Protein AF-0000000075578117 (afdb_homodimer)

Organism: Acetobacterium woodii (strain ATCC 29683 / DSM 1030 / JCM 2381 / KCTC 1655 / WB1) (NCBI:txid931626)

Foldseek 3Di:
DDDDDDPVQWDWDACAQNKHDIKIWRFPDDDVVQDDFWHGKTKIKAAAFTKHDKDAAAPKKKKKAWAAAKWWKQKQNDIDIDHHGDMDIHDHGIMMMIHHNTHGITMIIMIMTD/DDDDDDPVQWDWDACAQNKHDIKIWRFPDDDVVQDDFWHGKTKIKAAAFTKHDKDAAAPKKKKKAWAAAKWWKQKQNDIDIDHHGDMDIHDHGIMMMIHHNTHGITMIIMIMTD

Nearest PDB structures (foldseek):
  1o4t-assembly1_B  TM=9.488E-01  e=1.560E-13  Thermotoga maritima
  6o2d-assembly1_A  TM=8.557E-01  e=2.904E-07  Schizosaccharomyces pombe
  6o2d-assembly1_B  TM=9.564E-01  e=2.203E-06  Schizosaccharomyces pombe
  7x85-assembly2_C  TM=8.626E-01  e=7.998E-07  Gallus gallus
  5fpx-assembly1_A  TM=9.247E-01  e=1.799E-06  Yersinia enterocolitica subsp. enterocolitica 8081

Solvent-accessible surface area (backbone atoms only — not comparable to full-atom values): 10928 Å² total; per-residue (Å²): 80,74,45,68,62,51,77,86,36,54,45,79,36,70,33,36,65,71,23,39,53,61,35,40,35,35,50,68,56,54,56,85,74,51,45,91,48,26,76,42,42,28,42,37,38,26,40,53,72,12,29,39,25,68,49,72,33,74,77,26,30,39,37,40,41,27,70,32,41,30,29,41,32,31,46,64,85,41,75,45,78,46,39,57,52,21,28,38,44,40,50,59,69,32,32,38,30,41,35,16,72,36,89,42,53,22,29,29,39,39,38,28,38,85,83,76,47,67,62,51,76,84,34,54,42,79,37,71,34,37,66,72,22,39,53,60,36,40,35,36,51,69,57,53,56,86,74,51,44,89,48,26,76,43,42,28,42,37,40,27,39,55,70,12,29,40,24,67,50,71,34,74,78,26,31,39,37,38,40,28,70,33,43,31,30,40,32,31,47,65,85,41,74,45,80,45,40,56,53,21,28,38,43,38,50,60,70,31,33,37,29,39,35,18,74,37,90,44,53,21,28,29,39,40,38,29,39,85

Radius of gyration: 17.11 Å; Cα contacts (8 Å, |Δi|>4): 695; chains: 2; bounding box: 33×46×40 Å

InterPro domains:
  IPR011051 RmlC-like cupin domain superfamily [SSF51182] (23-111)
  IPR013096 Cupin 2, conserved barrel [PF07883] (44-110)
  IPR014710 RmlC-like jelly roll fold [G3DSA:2.60.120.10] (1-113)
  IPR051610 Glucose-6-phosphate isomerase/Oxalate decarboxylase [PTHR35848] (41-110)

pLDDT: mean 97.51, std 1.94, range [89.38, 98.94]

Structure (mmCIF, N/CA/C/O backbone):
data_AF-0000000075578117-model_v1
#
loop_
_entity.id
_entity.type
_entity.pdbx_description
1 polymer 'Cupin type-2 domain-containing protein'
#
loop_
_atom_site.group_PDB
_atom_site.id
_atom_site.type_symbol
_atom_site.label_atom_id
_atom_site.label_alt_id
_atom_site.label_comp_id
_atom_site.label_asym_id
_atom_site.label_entity_id
_atom_site.label_seq_id
_atom_site.pdbx_PDB_ins_code
_atom_site.Cartn_x
_atom_site.Cartn_y
_atom_site.Cartn_z
_atom_site.occupancy
_atom_site.B_iso_or_equiv
_atom_site.auth_seq_id
_atom_site.auth_comp_id
_atom_site.auth_asym_id
_atom_site.auth_atom_id
_atom_site.pdbx_PDB_model_num
ATOM 1 N N . MET A 1 1 ? 6.375 -3.998 -16.375 1 93.06 1 MET A N 1
ATOM 2 C CA . MET A 1 1 ? 7.461 -3.037 -16.203 1 93.06 1 MET A CA 1
ATOM 3 C C . MET A 1 1 ? 7.945 -3.025 -14.758 1 93.06 1 MET A C 1
ATOM 5 O O . MET A 1 1 ? 7.145 -3.141 -13.828 1 93.06 1 MET A O 1
ATOM 9 N N . ILE A 1 2 ? 9.242 -2.908 -14.555 1 95.75 2 ILE A N 1
ATOM 10 C CA . ILE A 1 2 ? 9.828 -2.855 -13.219 1 95.75 2 ILE A CA 1
ATOM 11 C C . ILE A 1 2 ? 10.516 -1.508 -13.016 1 95.75 2 ILE A C 1
ATOM 13 O O . ILE A 1 2 ? 11.367 -1.107 -13.812 1 95.75 2 ILE A O 1
ATOM 17 N N . ILE A 1 3 ? 10.133 -0.852 -12.023 1 95.5 3 ILE A N 1
ATOM 18 C CA . ILE A 1 3 ? 10.773 0.39 -11.617 1 95.5 3 ILE A CA 1
ATOM 19 C C . ILE A 1 3 ? 11.648 0.138 -10.391 1 95.5 3 ILE A C 1
ATOM 21 O O . ILE A 1 3 ? 11.133 -0.215 -9.32 1 95.5 3 ILE A O 1
ATOM 25 N N . LYS A 1 4 ? 12.922 0.367 -10.57 1 96.56 4 LYS A N 1
ATOM 26 C CA . LYS A 1 4 ? 13.828 0.194 -9.445 1 96.56 4 LYS A CA 1
ATOM 27 C C . LYS A 1 4 ? 13.766 1.388 -8.5 1 96.56 4 LYS A C 1
ATOM 29 O O . LYS A 1 4 ? 13.57 2.525 -8.938 1 96.56 4 LYS A O 1
ATOM 34 N N . LYS A 1 5 ? 13.922 1.042 -7.266 1 95.38 5 LYS A N 1
ATOM 35 C CA . LYS A 1 5 ? 14 2.119 -6.285 1 95.38 5 LYS A CA 1
ATOM 36 C C . LYS A 1 5 ? 14.984 3.197 -6.723 1 95.38 5 LYS A C 1
ATOM 38 O O . LYS A 1 5 ? 16.125 2.895 -7.09 1 95.38 5 LYS A O 1
ATOM 43 N N . ASN A 1 6 ? 14.43 4.328 -6.719 1 92.69 6 ASN A N 1
ATOM 44 C CA . ASN A 1 6 ? 15.281 5.438 -7.137 1 92.69 6 ASN A CA 1
ATOM 45 C C . ASN A 1 6 ? 14.992 6.699 -6.332 1 92.69 6 ASN A C 1
ATOM 47 O O . ASN A 1 6 ? 13.867 6.898 -5.867 1 92.69 6 ASN A O 1
ATOM 51 N N . PRO A 1 7 ? 16.047 7.488 -6.117 1 90.56 7 PRO A N 1
ATOM 52 C CA . PRO A 1 7 ? 15.883 8.703 -5.312 1 90.56 7 PRO A CA 1
ATOM 53 C C . PRO A 1 7 ? 14.844 9.656 -5.898 1 90.56 7 PRO A C 1
ATOM 55 O O . PRO A 1 7 ? 14.273 10.477 -5.172 1 90.56 7 PRO A O 1
ATOM 58 N N . GLU A 1 8 ? 14.555 9.562 -7.152 1 89.75 8 GLU A N 1
ATOM 59 C CA . GLU A 1 8 ? 13.625 10.477 -7.809 1 89.75 8 GLU A CA 1
ATOM 60 C C . GLU A 1 8 ? 12.195 10.258 -7.312 1 89.75 8 GLU A C 1
ATOM 62 O O . GLU A 1 8 ? 11.336 11.125 -7.488 1 89.75 8 GLU A O 1
ATOM 67 N N . GLN A 1 9 ? 11.992 9.18 -6.707 1 94.44 9 GLN A N 1
ATOM 68 C CA . GLN A 1 9 ? 10.664 8.867 -6.184 1 94.44 9 GLN A CA 1
ATOM 69 C C . GLN A 1 9 ? 10.414 9.586 -4.863 1 94.44 9 GLN A C 1
ATOM 71 O O . GLN A 1 9 ? 9.273 9.68 -4.402 1 94.44 9 GLN A O 1
ATOM 76 N N . LEU A 1 10 ? 11.492 10.062 -4.238 1 97.38 10 LEU A N 1
ATOM 77 C CA . LEU A 1 10 ? 11.398 10.609 -2.889 1 97.38 10 LEU A CA 1
ATOM 78 C C . LEU A 1 10 ? 11.102 12.102 -2.926 1 97.38 10 LEU A C 1
ATOM 80 O O . LEU A 1 10 ? 11.75 12.852 -3.662 1 97.38 10 LEU A O 1
ATOM 84 N N . GLU A 1 11 ? 10.117 12.562 -2.293 1 98 11 GLU A N 1
ATOM 85 C CA . GLU A 1 11 ? 9.758 13.961 -2.064 1 98 11 GLU A CA 1
ATOM 86 C C . GLU A 1 11 ? 9.742 14.289 -0.574 1 98 11 GLU A C 1
ATOM 88 O O . GLU A 1 11 ? 9.172 13.547 0.226 1 98 11 GLU A O 1
ATOM 93 N N . ILE A 1 12 ? 10.398 15.375 -0.187 1 98.5 12 ILE A N 1
ATOM 94 C CA . ILE A 1 12 ? 10.367 15.828 1.198 1 98.5 12 ILE A CA 1
ATOM 95 C C . ILE A 1 12 ? 9.445 17.047 1.321 1 98.5 12 ILE A C 1
ATOM 97 O O . ILE A 1 12 ? 9.609 18.031 0.596 1 98.5 12 ILE A O 1
ATOM 101 N N . LYS A 1 13 ? 8.477 16.984 2.201 1 98.44 13 LYS A N 1
ATOM 102 C CA . LYS A 1 13 ? 7.57 18.109 2.469 1 98.44 13 LYS A CA 1
ATOM 103 C C . LYS A 1 13 ? 7.816 18.688 3.855 1 98.44 13 LYS A C 1
ATOM 105 O O . LYS A 1 13 ? 7.684 17.984 4.863 1 98.44 13 LYS A O 1
ATOM 110 N N . HIS A 1 14 ? 8.078 19.922 3.879 1 98.56 14 HIS A N 1
ATOM 111 C CA . HIS A 1 14 ? 8.266 20.625 5.145 1 98.56 14 HIS A CA 1
ATOM 112 C C . HIS A 1 14 ? 6.938 21.156 5.672 1 98.56 14 HIS A C 1
ATOM 114 O O . HIS A 1 14 ? 6.184 21.797 4.934 1 98.56 14 HIS A O 1
ATOM 120 N N . ASN A 1 15 ? 6.656 20.844 6.949 1 98.62 15 ASN A N 1
ATOM 121 C CA . ASN A 1 15 ? 5.445 21.312 7.613 1 98.62 15 ASN A CA 1
ATOM 122 C C . ASN A 1 15 ? 4.199 21.016 6.789 1 98.62 15 ASN A C 1
ATOM 124 O O . ASN A 1 15 ? 3.381 21.891 6.531 1 98.62 15 ASN A O 1
ATOM 128 N N . MET A 1 16 ? 4.125 19.734 6.367 1 98.12 16 MET A N 1
ATOM 129 C CA . MET A 1 16 ? 3.037 19.281 5.504 1 98.12 16 MET A CA 1
ATOM 130 C C . MET A 1 16 ? 1.684 19.562 6.152 1 98.12 16 MET A C 1
ATOM 132 O O . MET A 1 16 ? 1.42 19.109 7.266 1 98.12 16 MET A O 1
ATOM 136 N N . ARG A 1 17 ? 0.891 20.359 5.441 1 98.38 17 ARG A N 1
ATOM 137 C CA . ARG A 1 17 ? -0.461 20.719 5.859 1 98.38 17 ARG A CA 1
ATOM 138 C C . ARG A 1 17 ? -0.448 21.406 7.215 1 98.38 17 ARG A C 1
ATOM 140 O O . ARG A 1 17 ? -1.353 21.219 8.031 1 98.38 17 ARG A O 1
ATOM 147 N N . GLY A 1 18 ? 0.693 21.969 7.56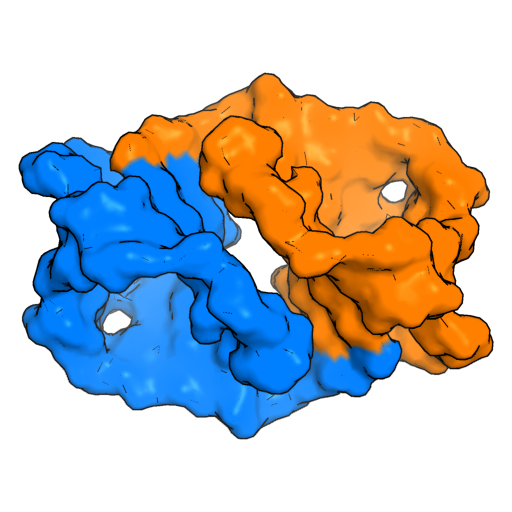6 1 98.31 18 GLY A N 1
ATOM 148 C CA . GLY A 1 18 ? 0.821 22.75 8.797 1 98.31 18 GLY A CA 1
ATOM 149 C C . GLY A 1 18 ? 1.337 21.922 9.961 1 98.31 18 GLY A C 1
ATOM 150 O O . GLY A 1 18 ? 1.298 22.375 11.109 1 98.31 18 GLY A O 1
ATOM 151 N N . GLY A 1 19 ? 1.762 20.688 9.672 1 98.62 19 GLY A N 1
ATOM 152 C CA . GLY A 1 19 ? 2.311 19.844 10.734 1 98.62 19 GLY A CA 1
ATOM 153 C C . GLY A 1 19 ? 3.748 20.188 11.078 1 98.62 19 GLY A C 1
ATOM 154 O O . GLY A 1 19 ? 4.254 21.25 10.672 1 98.62 19 GLY A O 1
ATOM 155 N N . ALA A 1 20 ? 4.344 19.328 11.797 1 98.69 20 ALA A N 1
ATOM 156 C CA . ALA A 1 20 ? 5.703 19.562 12.273 1 98.69 20 ALA A CA 1
ATOM 157 C C . ALA A 1 20 ? 6.707 18.703 11.5 1 98.69 20 ALA A C 1
ATOM 159 O O . ALA A 1 20 ? 6.43 17.547 11.18 1 98.69 20 ALA A O 1
ATOM 160 N N . GLY A 1 21 ? 7.863 19.312 11.227 1 98.62 21 GLY A N 1
ATOM 161 C CA . GLY A 1 21 ? 9.008 18.578 10.727 1 98.62 21 GLY A CA 1
ATOM 162 C C . GLY A 1 21 ? 8.922 18.266 9.242 1 98.62 21 GLY A C 1
ATOM 163 O O . GLY A 1 21 ? 8.328 19.031 8.484 1 98.62 21 GLY A O 1
ATOM 164 N N . ASP A 1 22 ? 9.719 17.25 8.852 1 98.62 22 ASP A N 1
ATOM 165 C CA . ASP A 1 22 ? 9.82 16.859 7.449 1 98.62 22 ASP A CA 1
ATOM 166 C C . ASP A 1 22 ? 9.156 15.5 7.215 1 98.62 22 ASP A C 1
ATOM 168 O O . ASP A 1 22 ? 9.414 14.547 7.941 1 98.62 22 ASP A O 1
ATOM 172 N N . ILE A 1 23 ? 8.297 15.5 6.246 1 98.88 23 ILE A N 1
ATOM 173 C CA . ILE A 1 23 ? 7.625 14.258 5.855 1 98.88 23 ILE A CA 1
ATOM 174 C C . ILE A 1 23 ? 8.234 13.734 4.559 1 98.88 23 ILE A C 1
ATOM 176 O O . ILE A 1 23 ? 8.391 14.477 3.59 1 98.88 23 ILE A O 1
ATOM 180 N N . GLU A 1 24 ? 8.617 12.477 4.559 1 98.75 24 GLU A N 1
ATOM 181 C CA . GLU A 1 24 ? 9.156 11.844 3.355 1 98.75 24 GLU A CA 1
ATOM 182 C C . GLU A 1 24 ? 8.07 11.07 2.609 1 98.75 24 GLU A C 1
ATOM 184 O O . GLU A 1 24 ? 7.445 10.172 3.172 1 98.75 24 GLU A O 1
ATOM 189 N N . LEU A 1 25 ? 7.867 11.461 1.371 1 98.69 25 LEU A N 1
ATOM 190 C CA . LEU A 1 25 ? 6.941 10.742 0.496 1 98.69 25 LEU A CA 1
ATOM 191 C C . LEU A 1 25 ? 7.699 9.992 -0.596 1 98.69 25 LEU A C 1
ATOM 193 O O . LEU A 1 25 ? 8.5 10.586 -1.32 1 98.69 25 LEU A O 1
ATOM 197 N N . THR A 1 26 ? 7.555 8.703 -0.642 1 98.56 26 THR A N 1
ATOM 198 C CA . THR A 1 26 ? 7.988 7.914 -1.788 1 98.56 26 THR A CA 1
ATOM 199 C C . THR A 1 26 ? 6.812 7.602 -2.709 1 98.56 26 THR A C 1
ATOM 201 O O . THR A 1 26 ? 5.945 6.797 -2.367 1 98.56 26 THR A O 1
ATOM 204 N N . HIS A 1 27 ? 6.77 8.234 -3.873 1 98.38 27 HIS A N 1
ATOM 205 C CA . HIS A 1 27 ? 5.703 7.984 -4.832 1 98.38 27 HIS A CA 1
ATOM 206 C C . HIS A 1 27 ? 5.902 6.648 -5.543 1 98.38 27 HIS A C 1
ATOM 208 O O . HIS A 1 27 ? 6.848 6.492 -6.32 1 98.38 27 HIS A O 1
ATOM 214 N N . ILE A 1 28 ? 4.98 5.766 -5.348 1 98.25 28 ILE A N 1
ATOM 215 C CA . ILE A 1 28 ? 5.102 4.398 -5.84 1 98.25 28 ILE A CA 1
ATOM 216 C C . ILE A 1 28 ? 4.809 4.359 -7.336 1 98.25 28 ILE A C 1
ATOM 218 O O . ILE A 1 28 ? 5.469 3.633 -8.086 1 98.25 28 ILE A O 1
ATOM 222 N N . ALA A 1 29 ? 3.83 5.113 -7.75 1 96.56 29 ALA A N 1
ATOM 223 C CA . ALA A 1 29 ? 3.471 5.227 -9.156 1 96.56 29 ALA A CA 1
ATOM 224 C C . ALA A 1 29 ? 3.039 6.648 -9.508 1 96.56 29 ALA A C 1
ATOM 226 O O . ALA A 1 29 ? 2.459 7.348 -8.672 1 96.56 29 ALA A O 1
ATOM 227 N N . GLU A 1 30 ? 3.303 6.973 -10.727 1 94.31 30 GLU A N 1
ATOM 228 C CA . GLU A 1 30 ? 2.926 8.305 -11.188 1 94.31 30 GLU A CA 1
ATOM 229 C C . GLU A 1 30 ? 1.477 8.336 -11.664 1 94.31 30 GLU A C 1
ATOM 231 O O . GLU A 1 30 ? 0.869 7.285 -11.883 1 94.31 30 GLU A O 1
ATOM 236 N N . SER A 1 31 ? 1.001 9.562 -11.867 1 93.81 31 SER A N 1
ATOM 237 C CA . SER A 1 31 ? -0.402 9.781 -12.203 1 93.81 31 SER A CA 1
ATOM 238 C C . SER A 1 31 ? -0.776 9.062 -13.5 1 93.81 31 SER A C 1
ATOM 240 O O . SER A 1 31 ? -1.899 8.578 -13.641 1 93.81 31 SER A O 1
ATOM 242 N N . GLY A 1 32 ? 0.163 9.031 -14.398 1 93.31 32 GLY A N 1
ATOM 243 C CA . GLY A 1 32 ? -0.101 8.359 -15.656 1 93.31 32 GLY A CA 1
ATOM 244 C C . GLY A 1 32 ? -0.378 6.875 -15.492 1 93.31 32 GLY A C 1
ATOM 245 O O . GLY A 1 32 ? -1.153 6.293 -16.25 1 93.31 32 GLY A O 1
ATOM 246 N N . VAL A 1 33 ? 0.169 6.277 -14.516 1 94 33 VAL A N 1
ATOM 247 C CA . VAL A 1 33 ? -0.036 4.867 -14.195 1 94 33 VAL A CA 1
ATOM 248 C C . VAL A 1 33 ? -1.316 4.699 -13.383 1 94 33 VAL A C 1
ATOM 250 O O . VAL A 1 33 ? -2.127 3.812 -13.664 1 94 33 VAL A O 1
ATOM 253 N N . LEU A 1 34 ? -1.572 5.52 -12.484 1 96 34 LEU A N 1
ATOM 254 C CA . LEU A 1 34 ? -2.674 5.398 -11.531 1 96 34 LEU A CA 1
ATOM 255 C C . LEU A 1 34 ? -4.012 5.652 -12.219 1 96 34 LEU A C 1
ATOM 257 O O . LEU A 1 34 ? -5.039 5.113 -11.805 1 96 34 LEU A O 1
ATOM 261 N N . GLY A 1 35 ? -3.977 6.48 -13.281 1 93.19 35 GLY A N 1
ATOM 262 C CA . GLY A 1 35 ? -5.203 6.781 -14 1 93.19 35 GLY A CA 1
ATOM 263 C C . GLY A 1 35 ? -6.039 7.859 -13.336 1 93.19 35 GLY A C 1
ATOM 264 O O . GLY A 1 35 ? -5.527 8.648 -12.539 1 93.19 35 GLY A O 1
ATOM 265 N N . GLU A 1 36 ? -7.32 7.875 -13.688 1 92.69 36 GLU A N 1
ATOM 266 C CA . GLU A 1 36 ? -8.164 9.008 -13.328 1 92.69 36 GLU A CA 1
ATOM 267 C C . GLU A 1 36 ? -8.789 8.812 -11.945 1 92.69 36 GLU A C 1
ATOM 269 O O . GLU A 1 36 ? -9.211 9.781 -11.305 1 92.69 36 GLU A O 1
ATOM 274 N N . HIS A 1 37 ? -8.758 7.609 -11.492 1 93.62 37 HIS A N 1
ATOM 275 C CA . HIS A 1 37 ? -9.562 7.355 -10.305 1 93.62 37 HIS A CA 1
ATOM 276 C C . HIS A 1 37 ? -8.688 7.133 -9.078 1 93.62 37 HIS A C 1
ATOM 278 O O . HIS A 1 37 ? -9.195 6.895 -7.977 1 93.62 37 HIS A O 1
ATOM 284 N N . CYS A 1 38 ? -7.367 7.18 -9.234 1 96.94 38 CYS A N 1
ATOM 285 C CA . CYS A 1 38 ? -6.398 7.105 -8.148 1 96.94 38 CYS A CA 1
ATOM 286 C C . CYS A 1 38 ? -5.406 8.258 -8.227 1 96.94 38 CYS A C 1
ATOM 288 O O . CYS A 1 38 ? -4.617 8.344 -9.172 1 96.94 38 CYS A O 1
ATOM 290 N N . ARG A 1 39 ? -5.426 9.031 -7.238 1 96.44 39 ARG A N 1
ATOM 291 C CA . ARG A 1 39 ? -4.645 10.266 -7.293 1 96.44 39 ARG A CA 1
ATOM 292 C C . ARG A 1 39 ? -3.266 10.062 -6.668 1 96.44 39 ARG A C 1
ATOM 294 O O . ARG A 1 39 ? -2.307 10.742 -7.035 1 96.44 39 ARG A O 1
ATOM 301 N N . LEU A 1 40 ? -3.217 9.164 -5.719 1 98.19 40 LEU A N 1
ATOM 302 C CA . LEU A 1 40 ? -1.968 9.008 -4.98 1 98.19 40 LEU A CA 1
ATOM 303 C C . LEU A 1 40 ? -1.795 7.57 -4.496 1 98.19 40 LEU A C 1
ATOM 305 O O . LEU A 1 40 ? -2.746 6.957 -4.012 1 98.19 40 LEU A O 1
ATOM 309 N N . PHE A 1 41 ? -0.669 7.047 -4.656 1 98.75 41 PHE A N 1
ATOM 310 C CA . PHE A 1 41 ? -0.164 5.801 -4.094 1 98.75 41 PHE A CA 1
ATOM 311 C C . PHE A 1 41 ? 1.288 5.953 -3.654 1 98.75 41 PHE A C 1
ATOM 313 O O . PHE A 1 41 ? 2.193 5.992 -4.488 1 98.75 41 PHE A O 1
ATOM 320 N N . SER A 1 42 ? 1.475 6.094 -2.312 1 98.81 42 SER A N 1
ATOM 321 C CA . SER A 1 42 ? 2.789 6.477 -1.807 1 98.81 42 SER A CA 1
ATOM 322 C C . SER A 1 42 ? 3.072 5.828 -0.456 1 98.81 42 SER A C 1
ATOM 324 O O . SER A 1 42 ? 2.146 5.516 0.295 1 98.81 42 SER A O 1
ATOM 326 N N . GLN A 1 43 ? 4.305 5.613 -0.203 1 98.88 43 GLN A N 1
ATOM 327 C CA . GLN A 1 43 ? 4.758 5.359 1.16 1 98.88 43 GLN A CA 1
ATOM 328 C C . GLN A 1 43 ? 5.137 6.656 1.865 1 98.88 43 GLN A C 1
ATOM 330 O O . GLN A 1 43 ? 5.848 7.492 1.3 1 98.88 43 GLN A O 1
ATOM 335 N N . ILE A 1 44 ? 4.684 6.836 3.082 1 98.94 44 ILE A N 1
ATOM 336 C CA . ILE A 1 44 ? 4.965 8.023 3.879 1 98.94 44 ILE A CA 1
ATOM 337 C C . ILE A 1 44 ? 5.77 7.633 5.117 1 98.94 44 ILE A C 1
ATOM 339 O O . ILE A 1 44 ? 5.477 6.629 5.766 1 98.94 44 ILE A O 1
ATOM 343 N N . ARG A 1 45 ? 6.754 8.383 5.387 1 98.88 45 ARG A N 1
ATOM 344 C CA . ARG A 1 45 ? 7.562 8.211 6.586 1 98.88 45 ARG A CA 1
ATOM 345 C C . ARG A 1 45 ? 7.539 9.469 7.449 1 98.88 45 ARG A C 1
ATOM 347 O O . ARG A 1 45 ? 7.852 10.562 6.969 1 98.88 45 ARG A O 1
ATOM 354 N N . VAL A 1 46 ? 7.18 9.367 8.641 1 98.94 46 VAL A N 1
ATOM 355 C CA . VAL A 1 46 ? 7.105 10.438 9.633 1 98.94 46 VAL A CA 1
ATOM 356 C C . VAL A 1 46 ? 8.078 10.148 10.773 1 98.94 46 VAL A C 1
ATOM 358 O O . VAL A 1 46 ? 7.93 9.156 11.492 1 98.94 46 VAL A O 1
ATOM 361 N N . LYS A 1 47 ? 9.023 10.977 11 1 98.88 47 LYS A N 1
ATOM 362 C CA . LYS A 1 47 ? 10 10.781 12.07 1 98.88 47 LYS A CA 1
ATOM 363 C C . LYS A 1 47 ? 9.375 11.047 13.438 1 98.88 47 LYS A C 1
ATOM 365 O O . LYS A 1 47 ? 8.328 11.695 13.531 1 98.88 47 LYS A O 1
ATOM 370 N N . PRO A 1 48 ? 10.055 10.484 14.406 1 98.88 48 PRO A N 1
ATOM 371 C CA . PRO A 1 48 ? 9.531 10.758 15.75 1 98.88 48 PRO A CA 1
ATOM 372 C C . PRO A 1 48 ? 9.344 12.25 16.016 1 98.88 48 PRO A C 1
ATOM 374 O O . PRO A 1 48 ? 10.266 13.039 15.805 1 98.88 48 PRO A O 1
ATOM 377 N N . GLY A 1 49 ? 8.18 12.578 16.438 1 98.75 49 GLY A N 1
ATOM 378 C CA . GLY A 1 49 ? 7.891 13.961 16.781 1 98.75 49 GLY A CA 1
ATOM 379 C C . GLY A 1 49 ? 7.324 14.75 15.609 1 98.75 49 GLY A C 1
ATOM 380 O O . GLY A 1 49 ? 6.73 15.812 15.812 1 98.75 49 GLY A O 1
ATOM 381 N N . ASP A 1 50 ? 7.496 14.297 14.367 1 98.94 50 ASP A N 1
ATOM 382 C CA . ASP A 1 50 ? 6.977 14.984 13.188 1 98.94 50 ASP A CA 1
ATOM 383 C C . ASP A 1 50 ? 5.5 14.656 12.961 1 98.94 50 ASP A C 1
ATOM 385 O O . ASP A 1 50 ? 4.965 13.734 13.586 1 98.94 50 ASP A O 1
ATOM 389 N N . SER A 1 51 ? 4.828 15.461 12.07 1 98.94 51 SER A N 1
ATOM 390 C CA . SER A 1 51 ? 3.391 15.281 11.898 1 98.94 51 SER A CA 1
ATOM 391 C C . SER A 1 51 ? 2.92 15.828 10.555 1 98.94 51 SER A C 1
ATOM 393 O O . SER A 1 51 ? 3.586 16.672 9.961 1 98.94 51 SER A O 1
ATOM 395 N N . ILE A 1 52 ? 1.819 15.273 10.117 1 98.88 52 ILE A N 1
ATOM 396 C CA . ILE A 1 52 ? 1.012 15.867 9.055 1 98.88 52 ILE A CA 1
ATOM 397 C C . ILE A 1 52 ? -0.184 16.594 9.664 1 98.88 52 ILE A C 1
ATOM 399 O O . ILE A 1 52 ? -0.979 16 10.391 1 98.88 52 ILE A O 1
ATOM 403 N N . GLY A 1 53 ? -0.292 17.812 9.359 1 98.81 53 GLY A N 1
ATOM 404 C CA . GLY A 1 53 ? -1.342 18.594 9.977 1 98.81 53 GLY A CA 1
ATOM 405 C C . GLY A 1 53 ? -2.729 18.266 9.461 1 98.81 53 GLY A C 1
ATOM 406 O O . GLY A 1 53 ? -2.869 17.609 8.43 1 98.81 53 GLY A O 1
ATOM 407 N N . GLU A 1 54 ? -3.764 18.75 10.234 1 98.5 54 GLU A N 1
ATOM 408 C CA . GLU A 1 54 ? -5.16 18.484 9.891 1 98.5 54 GLU A CA 1
ATOM 409 C C . GLU A 1 54 ? -5.52 19.094 8.539 1 98.5 54 GLU A C 1
ATOM 411 O O . GLU A 1 54 ? -5.164 20.234 8.25 1 98.5 54 GLU A O 1
ATOM 416 N N . HIS A 1 55 ? -6.191 18.344 7.684 1 98.56 55 HIS A N 1
ATOM 417 C CA . HIS A 1 55 ? -6.645 18.812 6.383 1 98.56 55 HIS A CA 1
ATOM 418 C C . HIS A 1 55 ? -7.852 18.016 5.895 1 98.56 55 HIS A C 1
ATOM 420 O O . HIS A 1 55 ? -8.055 16.875 6.305 1 98.56 55 HIS A O 1
ATOM 426 N N . GLN A 1 56 ? -8.617 18.578 4.992 1 98 56 GLN A N 1
ATOM 427 C CA . GLN A 1 56 ? -9.844 17.984 4.484 1 98 56 GLN A CA 1
ATOM 428 C C . GLN A 1 56 ? -9.648 17.422 3.076 1 98 56 GLN A C 1
ATOM 430 O O . GLN A 1 56 ? -8.938 18.016 2.264 1 98 56 GLN A O 1
ATOM 435 N N . HIS A 1 57 ? -10.266 16.297 2.85 1 97 57 HIS A N 1
ATOM 436 C CA . HIS A 1 57 ? -10.336 15.758 1.497 1 97 57 HIS A CA 1
ATOM 437 C C . HIS A 1 57 ? -11.664 16.109 0.833 1 97 57 HIS A C 1
ATOM 439 O O . HIS A 1 57 ? -12.727 15.922 1.429 1 97 57 HIS A O 1
ATOM 445 N N . LEU A 1 58 ? -11.586 16.609 -0.317 1 97.38 58 LEU A N 1
ATOM 446 C CA . LEU A 1 58 ? -12.773 17 -1.08 1 97.38 58 LEU A CA 1
ATOM 447 C C . LEU A 1 58 ? -12.828 16.25 -2.412 1 97.38 58 LEU A C 1
ATOM 449 O O . LEU A 1 58 ? -11.914 16.375 -3.232 1 97.38 58 LEU A O 1
ATOM 453 N N . GLY A 1 59 ? -13.844 15.477 -2.658 1 96.69 59 GLY A N 1
ATOM 454 C CA . GLY A 1 59 ? -14 14.719 -3.891 1 96.69 59 GLY A CA 1
ATOM 455 C C . GLY A 1 59 ? -13.141 13.469 -3.945 1 96.69 59 GLY A C 1
ATOM 456 O O . GLY A 1 59 ? -12.867 12.945 -5.023 1 96.69 59 GLY A O 1
ATOM 457 N N . GLU A 1 60 ? -12.633 13.086 -2.822 1 96.75 60 GLU A N 1
ATOM 458 C CA . GLU A 1 60 ? -11.734 11.938 -2.748 1 96.75 60 GLU A CA 1
ATOM 459 C C . GLU A 1 60 ? -11.766 11.305 -1.359 1 96.75 60 GLU A C 1
ATOM 461 O O . GLU A 1 60 ? -12.312 11.883 -0.419 1 96.75 60 GLU A O 1
ATOM 466 N N . GLN A 1 61 ? -11.281 10.102 -1.258 1 97.19 61 GLN A N 1
ATOM 467 C CA . GLN A 1 61 ? -11.039 9.422 0.012 1 97.19 61 GLN A CA 1
ATOM 468 C C . GLN A 1 61 ? -9.578 8.992 0.129 1 97.19 61 GLN A C 1
ATOM 470 O O . GLN A 1 61 ? -8.906 8.773 -0.881 1 97.19 61 GLN A O 1
ATOM 475 N N . GLU A 1 62 ? -9.156 8.867 1.309 1 98 62 GLU A N 1
ATOM 476 C CA . GLU A 1 62 ? -7.777 8.453 1.542 1 98 62 GLU A CA 1
ATOM 477 C C . GLU A 1 62 ? -7.715 7.285 2.525 1 98 62 GLU A C 1
ATOM 479 O O . GLU A 1 62 ? -8.414 7.285 3.543 1 98 62 GLU A O 1
ATOM 484 N N . ILE A 1 63 ? -6.949 6.34 2.205 1 98.5 63 ILE A N 1
ATOM 485 C CA . ILE A 1 63 ? -6.688 5.184 3.055 1 98.5 63 ILE A CA 1
ATOM 486 C C . ILE A 1 63 ? -5.227 5.191 3.504 1 98.5 63 ILE A C 1
ATOM 488 O O . ILE A 1 63 ? -4.32 5.324 2.68 1 98.5 63 ILE A O 1
ATOM 492 N N . PHE A 1 64 ? -4.949 5.125 4.812 1 98.81 64 PHE A N 1
ATOM 493 C CA . PHE A 1 64 ? -3.633 4.871 5.383 1 98.81 64 PHE A CA 1
ATOM 494 C C . PHE A 1 64 ? -3.531 3.438 5.895 1 98.81 64 PHE A C 1
ATOM 496 O O . PHE A 1 64 ? -4.391 2.982 6.652 1 98.81 64 PHE A O 1
ATOM 503 N N . TYR A 1 65 ? -2.555 2.734 5.469 1 98.94 65 TYR A N 1
ATOM 504 C CA . TYR A 1 65 ? -2.193 1.44 6.035 1 98.94 65 TYR A CA 1
ATOM 505 C C . TYR A 1 65 ? -0.843 1.51 6.738 1 98.94 65 TYR A C 1
ATOM 507 O O . TYR A 1 65 ? 0.193 1.678 6.09 1 98.94 65 TYR A O 1
ATOM 515 N N . PHE A 1 66 ? -0.819 1.348 8.086 1 98.88 66 PHE A N 1
ATOM 516 C CA . PHE A 1 66 ? 0.389 1.568 8.867 1 98.88 66 PHE A CA 1
ATOM 517 C C . PHE A 1 66 ? 1.248 0.31 8.906 1 98.88 66 PHE A C 1
ATOM 519 O O . PHE A 1 66 ? 0.779 -0.757 9.305 1 98.88 66 PHE A O 1
ATOM 526 N N . ILE A 1 67 ? 2.51 0.524 8.547 1 98.81 67 ILE A N 1
ATOM 527 C CA . ILE A 1 67 ? 3.301 -0.687 8.359 1 98.81 67 ILE A CA 1
ATOM 528 C C . ILE A 1 67 ? 4.5 -0.667 9.305 1 98.81 67 ILE A C 1
ATOM 530 O O . ILE A 1 67 ? 5.23 -1.656 9.414 1 98.81 67 ILE A O 1
ATOM 534 N N . GLN A 1 68 ? 4.809 0.389 9.922 1 98.75 68 GLN A N 1
ATOM 535 C CA . GLN A 1 68 ? 5.875 0.496 10.906 1 98.75 68 GLN A CA 1
ATOM 536 C C . GLN A 1 68 ? 5.574 1.592 11.93 1 98.75 68 GLN A C 1
ATOM 538 O O . GLN A 1 68 ? 5.078 2.662 11.562 1 98.75 68 GLN A O 1
ATOM 543 N N . GLY A 1 69 ? 5.863 1.32 13.18 1 98.62 69 GLY A N 1
ATOM 544 C CA . GLY A 1 69 ? 5.805 2.338 14.219 1 98.62 69 GLY A CA 1
ATOM 545 C C . GLY A 1 69 ? 4.414 2.531 14.789 1 98.62 69 GLY A C 1
ATOM 546 O O . GLY A 1 69 ? 3.551 1.662 14.641 1 98.62 69 GLY A O 1
ATOM 547 N N . ASN A 1 70 ? 4.273 3.52 15.594 1 98.69 70 ASN A N 1
ATOM 548 C CA . ASN A 1 70 ? 3.016 3.883 16.234 1 98.69 70 ASN A CA 1
ATOM 549 C C . ASN A 1 70 ? 2.85 5.398 16.328 1 98.69 70 ASN A C 1
ATOM 551 O O . ASN A 1 70 ? 3.809 6.145 16.125 1 98.69 70 ASN A O 1
ATOM 555 N N . GLY A 1 71 ? 1.628 5.832 16.531 1 98.75 71 GLY A N 1
ATOM 556 C CA . GLY A 1 71 ? 1.327 7.25 16.625 1 98.75 71 GLY A CA 1
ATOM 557 C C . GLY A 1 71 ? -0.123 7.531 16.969 1 98.75 71 GLY A C 1
ATOM 558 O O . GLY A 1 71 ? -0.812 6.676 17.531 1 98.75 71 GLY A O 1
ATOM 559 N N . ILE A 1 72 ? -0.485 8.789 16.734 1 98.88 72 ILE A N 1
ATOM 560 C CA . ILE A 1 72 ? -1.852 9.234 16.984 1 98.88 72 ILE A CA 1
ATOM 561 C C . ILE A 1 72 ? -2.406 9.898 15.719 1 98.88 72 ILE A C 1
ATOM 563 O O . ILE A 1 72 ? -1.696 10.641 15.039 1 98.88 72 ILE A O 1
ATOM 567 N N . VAL A 1 73 ? -3.672 9.633 15.477 1 98.75 73 VAL A N 1
ATOM 568 C CA . VAL A 1 73 ? -4.367 10.289 14.375 1 98.75 73 VAL A CA 1
ATOM 569 C C . VAL A 1 73 ? -5.598 11.023 14.898 1 98.75 73 VAL A C 1
ATOM 571 O O . VAL 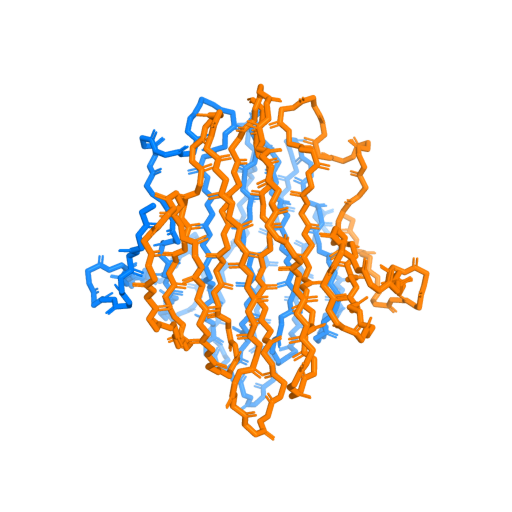A 1 73 ? -6.102 10.703 15.977 1 98.75 73 VAL A O 1
ATOM 574 N N . ILE A 1 74 ? -5.93 11.969 14.188 1 97.81 74 ILE A N 1
ATOM 575 C CA . ILE A 1 74 ? -7.262 12.555 14.289 1 97.81 74 ILE A CA 1
ATOM 576 C C . ILE A 1 74 ? -8.055 12.25 13.016 1 97.81 74 ILE A C 1
ATOM 578 O O . ILE A 1 74 ? -7.648 12.633 11.922 1 97.81 74 ILE A O 1
ATOM 582 N N . ASP A 1 75 ? -9.094 11.5 13.203 1 95.44 75 ASP A N 1
ATOM 583 C CA . ASP A 1 75 ? -9.992 11.125 12.109 1 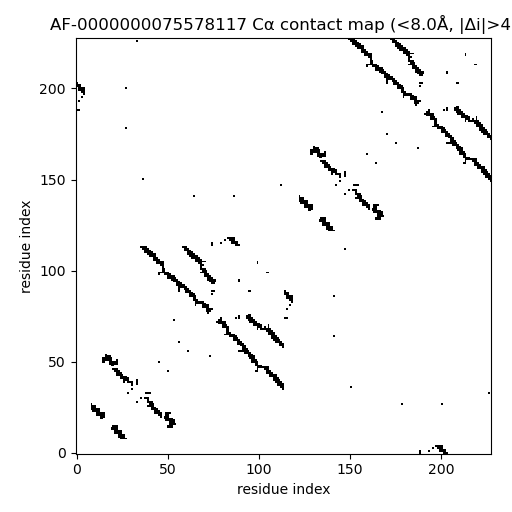95.44 75 ASP A CA 1
ATOM 584 C C . ASP A 1 75 ? -11.383 11.734 12.312 1 95.44 75 ASP A C 1
ATOM 586 O O . ASP A 1 75 ? -12.195 11.203 13.07 1 95.44 75 ASP A O 1
ATOM 590 N N . ASN A 1 76 ? -11.547 12.703 11.555 1 94.94 76 ASN A N 1
ATOM 591 C CA . ASN A 1 76 ? -12.805 13.43 11.656 1 94.94 76 ASN A CA 1
ATOM 592 C C . ASN A 1 76 ? -13.094 13.859 13.094 1 94.94 76 ASN A C 1
ATOM 594 O O . ASN A 1 76 ? -14.188 13.625 13.609 1 94.94 76 ASN A O 1
ATOM 598 N N . GLY A 1 77 ? -12.117 14.352 13.695 1 94.38 77 GLY A N 1
ATOM 599 C CA . GLY A 1 77 ? -12.258 14.945 15.016 1 94.38 77 GLY A CA 1
ATOM 600 C C . GLY A 1 77 ? -12.031 13.961 16.141 1 94.38 77 GLY A C 1
ATOM 601 O O . GLY A 1 77 ? -11.984 14.352 17.312 1 94.38 77 GLY A O 1
ATOM 602 N N . LYS A 1 78 ? -11.898 12.773 15.844 1 95.88 78 LYS A N 1
ATOM 603 C CA . LYS A 1 78 ? -11.711 11.75 16.875 1 95.88 78 LYS A CA 1
ATOM 604 C C . LYS A 1 78 ? -10.258 11.297 16.938 1 95.88 78 LYS A C 1
ATOM 606 O O . LYS A 1 78 ? -9.695 10.867 15.93 1 95.88 78 LYS A O 1
ATOM 611 N N . LYS A 1 79 ? -9.758 11.312 18.078 1 97.62 79 LYS A N 1
ATOM 612 C CA . LYS A 1 79 ? -8.375 10.898 18.312 1 97.62 79 LYS A CA 1
ATOM 613 C C . LYS A 1 79 ? -8.281 9.383 18.469 1 97.62 79 LYS A C 1
ATOM 615 O O . LYS A 1 79 ? -9.133 8.766 19.109 1 97.62 79 LYS A O 1
ATOM 620 N N . ALA A 1 80 ? -7.293 8.797 17.953 1 97.88 80 ALA A N 1
ATOM 621 C CA . ALA A 1 80 ? -7.086 7.359 18.094 1 97.88 80 ALA A CA 1
ATOM 622 C C . ALA A 1 80 ? -5.605 7.008 18.016 1 97.88 80 ALA A C 1
ATOM 624 O O . ALA A 1 80 ? -4.863 7.609 17.234 1 97.88 80 ALA A O 1
ATOM 625 N N . GLU A 1 81 ? -5.227 6.035 18.766 1 98.5 81 GLU A N 1
ATOM 626 C CA . GLU A 1 81 ? -3.889 5.469 18.625 1 98.5 81 GLU A CA 1
ATOM 627 C C . GLU A 1 81 ? -3.822 4.508 17.438 1 98.5 81 GLU A C 1
ATOM 629 O O . GLU A 1 81 ? -4.777 3.773 17.172 1 98.5 81 GLU A O 1
ATOM 634 N N . ILE A 1 82 ? -2.67 4.574 16.797 1 98.5 82 ILE A N 1
ATOM 635 C CA . ILE A 1 82 ? -2.475 3.66 15.688 1 98.5 82 ILE A CA 1
ATOM 636 C C . ILE A 1 82 ? -1.177 2.877 15.883 1 98.5 82 ILE A C 1
ATOM 638 O O . ILE A 1 82 ? -0.25 3.355 16.531 1 98.5 82 ILE A O 1
ATOM 642 N N . ARG A 1 83 ? -1.125 1.696 15.359 1 98.06 83 ARG A N 1
ATOM 643 C CA . ARG A 1 83 ? 0.042 0.821 15.32 1 98.06 83 ARG A CA 1
ATOM 644 C C . ARG A 1 83 ? 0.114 0.061 14 1 98.06 83 ARG A C 1
ATOM 646 O O . ARG A 1 83 ? -0.805 0.14 13.18 1 98.06 83 ARG A O 1
ATOM 653 N N . THR A 1 84 ? 1.215 -0.641 13.922 1 98.25 84 THR A N 1
ATOM 654 C CA . THR A 1 84 ? 1.438 -1.438 12.719 1 98.25 84 THR A CA 1
ATOM 655 C C . THR A 1 84 ? 0.26 -2.377 12.469 1 98.25 84 THR A C 1
ATOM 657 O O . THR A 1 84 ? -0.175 -3.092 13.375 1 98.25 84 THR A O 1
ATOM 660 N N . GLY A 1 85 ? -0.262 -2.266 11.273 1 98.31 85 GLY A N 1
ATOM 661 C CA . GLY A 1 85 ? -1.36 -3.135 10.883 1 98.31 85 GLY A CA 1
ATOM 662 C C . GLY A 1 85 ? -2.707 -2.438 10.898 1 98.31 85 GLY A C 1
ATOM 663 O O . GLY A 1 85 ? -3.676 -2.932 10.312 1 98.31 85 GLY A O 1
ATOM 664 N N . ASP A 1 86 ? -2.814 -1.339 11.562 1 98.5 86 ASP A N 1
ATOM 665 C CA . ASP A 1 86 ? -4.055 -0.567 11.586 1 98.5 86 ASP A CA 1
ATOM 666 C C . ASP A 1 86 ? -4.289 0.127 10.242 1 98.5 86 ASP A C 1
ATOM 668 O O . ASP A 1 86 ? -3.35 0.353 9.477 1 98.5 86 ASP A O 1
ATOM 672 N N . VAL A 1 87 ? -5.586 0.43 9.945 1 98.56 87 VAL A N 1
ATOM 673 C CA . VAL A 1 87 ? -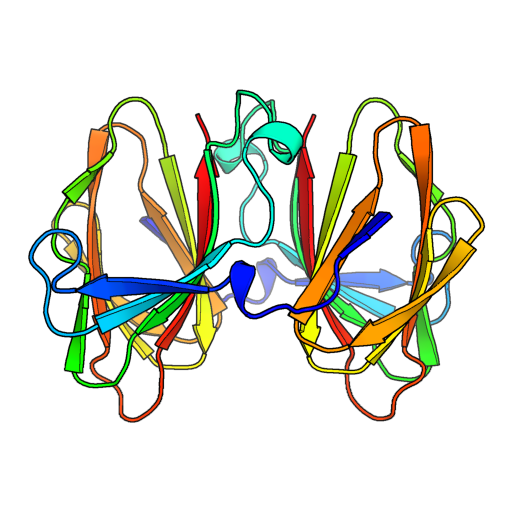6.008 1.133 8.734 1 98.56 87 VAL A CA 1
ATOM 674 C C . VAL A 1 87 ? -6.875 2.334 9.109 1 98.56 87 VAL A C 1
ATOM 676 O O . VAL A 1 87 ? -7.742 2.232 9.984 1 98.56 87 VAL A O 1
ATOM 679 N N . MET A 1 88 ? -6.57 3.441 8.516 1 98.38 88 MET A N 1
ATOM 680 C CA . MET A 1 88 ? -7.441 4.605 8.633 1 98.38 88 MET A CA 1
ATOM 681 C C . MET A 1 88 ? -8.094 4.934 7.297 1 98.38 88 MET A C 1
ATOM 683 O O . MET A 1 88 ? -7.414 5.043 6.277 1 98.38 88 MET A O 1
ATOM 687 N N . ILE A 1 89 ? -9.359 5.039 7.293 1 97.88 89 ILE A N 1
ATOM 688 C CA . ILE A 1 89 ? -10.125 5.434 6.113 1 97.88 89 ILE A CA 1
ATOM 689 C C . ILE A 1 89 ? -10.773 6.797 6.352 1 97.88 89 ILE A C 1
ATOM 691 O O . ILE A 1 89 ? -11.617 6.941 7.238 1 97.88 89 ILE A O 1
ATOM 695 N N . THR A 1 90 ? -10.352 7.723 5.605 1 97.62 90 THR A N 1
ATOM 696 C CA . THR A 1 90 ? -10.93 9.062 5.625 1 97.62 90 THR A CA 1
ATOM 697 C C . THR A 1 90 ? -11.836 9.273 4.414 1 97.62 90 THR A C 1
ATOM 699 O O . THR A 1 90 ? -11.344 9.438 3.293 1 97.62 90 THR A O 1
ATOM 702 N N . PRO A 1 91 ? -13.141 9.297 4.609 1 96.5 91 PRO A N 1
ATOM 703 C CA . PRO A 1 91 ? -14.047 9.414 3.469 1 96.5 91 PRO A CA 1
ATOM 704 C C . PRO A 1 91 ? -14.094 10.828 2.896 1 96.5 91 PRO A C 1
ATOM 706 O O . PRO A 1 91 ? -13.508 11.75 3.469 1 96.5 91 PRO A O 1
ATOM 709 N N . ASP A 1 92 ? -14.703 10.898 1.771 1 96.5 92 ASP A N 1
ATOM 710 C CA . ASP A 1 92 ? -14.922 12.195 1.144 1 96.5 92 ASP A CA 1
ATOM 711 C C . ASP A 1 92 ? -15.516 13.195 2.139 1 96.5 92 ASP A C 1
ATOM 713 O O . ASP A 1 92 ? -16.375 12.836 2.947 1 96.5 92 ASP A O 1
ATOM 717 N N . ASN A 1 93 ? -14.945 14.445 2.133 1 97.5 93 ASN A N 1
ATOM 718 C CA . ASN A 1 93 ? -15.391 15.586 2.922 1 97.5 93 ASN A CA 1
ATOM 719 C C . ASN A 1 93 ? -14.914 15.484 4.367 1 97.5 93 ASN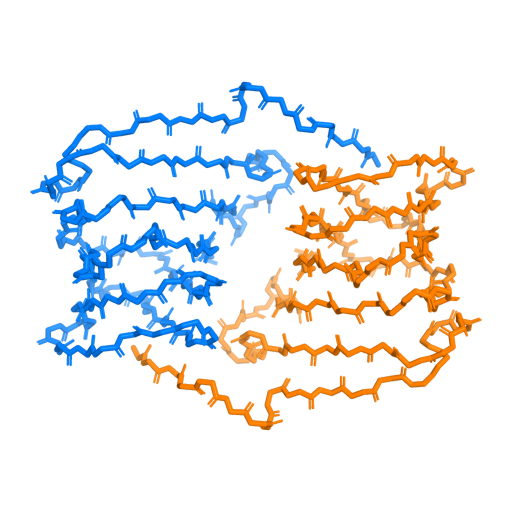 A C 1
ATOM 721 O O . ASN A 1 93 ? -15.172 16.375 5.176 1 97.5 93 ASN A O 1
ATOM 725 N N . ALA A 1 94 ? -14.211 14.477 4.738 1 97.81 94 ALA A N 1
ATOM 726 C CA . ALA A 1 94 ? -13.695 14.32 6.094 1 97.81 94 ALA A CA 1
ATOM 727 C C . ALA A 1 94 ? -12.25 14.812 6.191 1 97.81 94 ALA A C 1
ATOM 729 O O . ALA A 1 94 ? -11.594 15.039 5.172 1 97.81 94 ALA A O 1
ATOM 730 N N . SER A 1 95 ? -11.836 14.984 7.418 1 98.38 95 SER A N 1
ATOM 731 C CA . SER A 1 95 ? -10.492 15.477 7.695 1 98.38 95 SER A CA 1
ATOM 732 C C . SER A 1 95 ? -9.695 14.477 8.531 1 98.38 95 SER A C 1
ATOM 734 O O . SER A 1 95 ? -10.273 13.656 9.242 1 98.38 95 SER A O 1
ATOM 736 N N . HIS A 1 96 ? -8.344 14.625 8.383 1 98.69 96 HIS A N 1
ATOM 737 C CA . HIS A 1 96 ? -7.508 13.805 9.25 1 98.69 96 HIS A CA 1
ATOM 738 C C . HIS A 1 96 ? -6.148 14.453 9.492 1 98.69 96 HIS A C 1
ATOM 740 O O . HIS A 1 96 ? -5.797 15.43 8.82 1 98.69 96 HIS A O 1
ATOM 746 N N . SER A 1 97 ? -5.434 13.992 10.469 1 98.81 97 SER A N 1
ATOM 747 C CA . SER A 1 97 ? -4.039 14.281 10.773 1 98.81 97 SER A CA 1
ATOM 748 C C . SER A 1 97 ? -3.332 13.062 11.359 1 98.81 97 SER A C 1
ATOM 750 O O . SER A 1 97 ? -3.982 12.094 11.75 1 98.81 97 SER A O 1
ATOM 752 N N . VAL A 1 98 ? -2.045 13.156 11.344 1 98.75 98 VAL A N 1
ATOM 753 C CA . VAL A 1 98 ? -1.247 12.07 11.906 1 98.75 98 VAL A CA 1
ATOM 754 C C . VAL A 1 98 ? -0.015 12.648 12.602 1 98.75 98 VAL A C 1
ATOM 756 O O . VAL A 1 98 ? 0.625 13.57 12.086 1 98.75 98 VAL A O 1
ATOM 759 N N . ILE A 1 99 ? 0.351 12.109 13.75 1 98.88 99 ILE A N 1
ATOM 760 C CA . ILE A 1 99 ? 1.578 12.469 14.453 1 98.88 99 ILE A CA 1
ATOM 761 C C . ILE A 1 99 ? 2.291 11.211 14.938 1 98.88 99 ILE A C 1
ATOM 763 O O . ILE A 1 99 ? 1.648 10.273 15.414 1 98.88 99 ILE A O 1
ATOM 767 N N . ASN A 1 100 ? 3.613 11.188 14.758 1 98.94 100 ASN A N 1
ATOM 768 C CA . ASN A 1 100 ? 4.438 10.117 15.312 1 98.94 100 ASN A C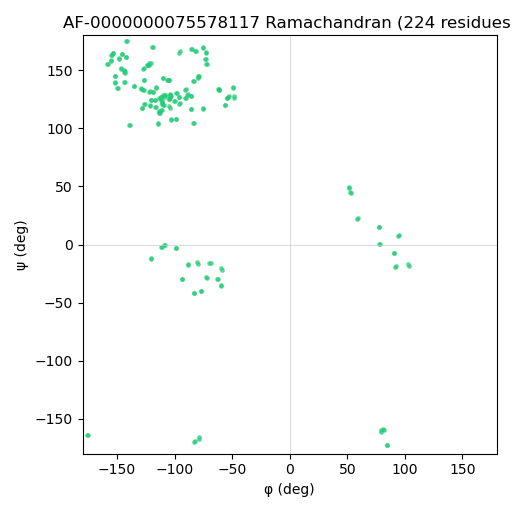A 1
ATOM 769 C C . ASN A 1 100 ? 4.801 10.383 16.766 1 98.94 100 ASN A C 1
ATOM 771 O O . ASN A 1 100 ? 5.699 11.172 17.047 1 98.94 100 ASN A O 1
ATOM 775 N N . THR A 1 101 ? 4.164 9.703 17.562 1 98.75 101 THR A N 1
ATOM 776 C CA . THR A 1 101 ? 4.426 9.867 18.984 1 98.75 101 THR A CA 1
ATOM 777 C C . THR A 1 101 ? 5.367 8.781 19.5 1 98.75 101 THR A C 1
ATOM 779 O O . THR A 1 101 ? 5.625 8.688 20.703 1 98.75 101 THR A O 1
ATOM 782 N N . GLY A 1 102 ? 5.734 7.871 18.672 1 98.56 102 GLY A N 1
ATOM 783 C CA . GLY A 1 102 ? 6.645 6.801 19.031 1 98.56 102 GLY A CA 1
ATOM 784 C C . GLY A 1 102 ? 8.102 7.207 18.969 1 98.56 102 GLY A C 1
ATOM 785 O O . GLY A 1 102 ? 8.414 8.383 18.781 1 98.56 102 GLY A O 1
ATOM 786 N N . ASP A 1 103 ? 8.984 6.164 19.078 1 98.44 103 ASP A N 1
ATOM 787 C CA . ASP A 1 103 ? 10.422 6.414 19.109 1 98.44 103 ASP A CA 1
ATOM 788 C C . ASP A 1 103 ? 11.094 5.883 17.844 1 98.44 103 ASP A C 1
ATOM 790 O O . ASP A 1 103 ? 12.305 6.012 17.672 1 98.44 103 ASP A O 1
ATOM 794 N N . GLU A 1 104 ? 10.359 5.305 17.031 1 98.69 104 GLU A N 1
ATOM 795 C CA . GLU A 1 104 ? 10.828 4.895 15.719 1 98.69 104 GLU A CA 1
ATOM 796 C C . GLU A 1 104 ? 10.023 5.562 14.609 1 98.69 104 GLU A C 1
ATOM 798 O O . GLU A 1 104 ? 8.992 6.191 14.875 1 98.69 104 GLU A O 1
ATOM 803 N N . ASP A 1 105 ? 10.477 5.434 13.391 1 98.88 105 ASP A N 1
ATOM 804 C CA . ASP A 1 105 ? 9.75 6.02 12.273 1 98.88 105 ASP A CA 1
ATOM 805 C C . ASP A 1 105 ? 8.352 5.422 12.141 1 98.88 105 ASP A C 1
ATOM 807 O O . ASP A 1 105 ? 8.18 4.211 12.289 1 98.88 105 ASP A O 1
ATOM 811 N N . LEU A 1 106 ? 7.414 6.281 11.992 1 98.94 106 LEU A N 1
ATOM 812 C CA . LEU A 1 106 ? 6.078 5.875 11.57 1 98.94 106 LEU A CA 1
ATOM 813 C C . LEU A 1 106 ? 5.992 5.809 10.047 1 98.94 106 LEU A C 1
ATOM 815 O O . LEU A 1 106 ? 6.215 6.809 9.367 1 98.94 106 LEU A O 1
ATOM 819 N N . VAL A 1 107 ? 5.742 4.578 9.516 1 98.94 107 VAL A N 1
ATOM 820 C CA . VAL A 1 107 ? 5.691 4.379 8.07 1 98.94 107 VAL A CA 1
ATOM 821 C C . VAL A 1 107 ? 4.336 3.801 7.672 1 98.94 107 VAL A C 1
ATOM 823 O O . VAL A 1 107 ? 3.83 2.883 8.328 1 98.94 107 VAL A O 1
ATOM 826 N N . PHE A 1 108 ? 3.742 4.406 6.668 1 98.88 108 PHE A N 1
ATOM 827 C CA . PHE A 1 108 ? 2.457 3.895 6.207 1 98.88 108 PHE A CA 1
ATOM 828 C C . PHE A 1 108 ? 2.289 4.117 4.711 1 98.88 108 PHE A C 1
ATOM 830 O O . PHE A 1 108 ? 3.043 4.879 4.102 1 98.88 108 PHE A O 1
ATOM 837 N N . ILE A 1 109 ? 1.388 3.352 4.117 1 98.94 109 ILE A N 1
ATOM 838 C CA . ILE A 1 109 ? 1.016 3.473 2.709 1 98.94 109 ILE A CA 1
ATOM 839 C C . ILE A 1 109 ? -0.236 4.336 2.58 1 98.94 109 ILE A C 1
ATOM 841 O O . ILE A 1 109 ? -1.229 4.109 3.275 1 98.94 109 ILE A O 1
ATOM 845 N N . ALA A 1 110 ? -0.139 5.324 1.754 1 98.88 110 ALA A N 1
ATOM 846 C CA . ALA A 1 110 ? -1.269 6.211 1.485 1 98.88 110 ALA A CA 1
ATOM 847 C C . ALA A 1 110 ? -1.833 5.973 0.088 1 98.88 110 ALA A C 1
ATOM 849 O O . ALA A 1 110 ? -1.086 5.945 -0.894 1 98.88 110 ALA A O 1
ATOM 850 N N . LEU A 1 111 ? -3.131 5.777 0.016 1 98.75 111 LEU A N 1
ATOM 851 C CA . LEU A 1 111 ? -3.879 5.613 -1.226 1 98.75 111 LEU A CA 1
ATOM 852 C C . LEU A 1 111 ? -5.039 6.598 -1.296 1 98.75 111 LEU A C 1
ATOM 854 O O . LEU A 1 111 ? -5.898 6.617 -0.41 1 98.75 111 LEU A O 1
ATOM 858 N N . ILE A 1 112 ? -5.035 7.422 -2.309 1 98.31 112 ILE A N 1
ATOM 859 C CA . ILE A 1 112 ? -6.156 8.336 -2.49 1 98.31 112 ILE A CA 1
ATOM 860 C C . ILE A 1 112 ? -6.953 7.938 -3.73 1 98.31 112 ILE A C 1
ATOM 862 O O . ILE A 1 112 ? -6.402 7.863 -4.832 1 98.31 112 ILE A O 1
ATOM 866 N N . LEU A 1 113 ? -8.156 7.684 -3.504 1 97.31 113 LEU A N 1
ATOM 867 C CA . LEU A 1 113 ? -9.086 7.328 -4.566 1 97.31 113 LEU A CA 1
ATOM 868 C C . LEU A 1 113 ? -10.10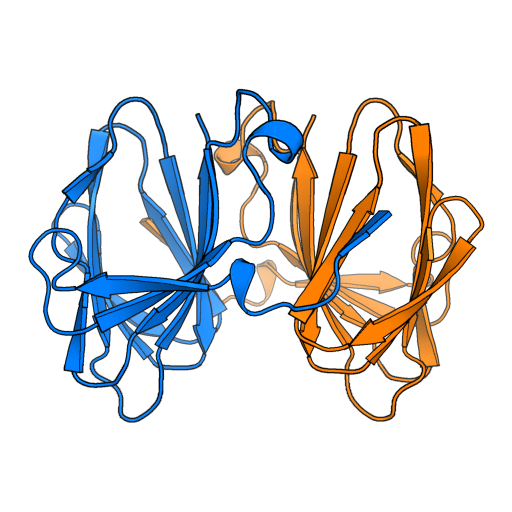2 8.445 -4.797 1 97.31 113 LEU A C 1
ATOM 870 O O . LEU A 1 113 ? -10.578 9.062 -3.842 1 97.31 113 LEU A O 1
ATOM 874 N N . LYS A 1 114 ? -10.438 8.609 -6.117 1 94.31 114 LYS A N 1
ATOM 875 C CA . LYS A 1 114 ? -11.422 9.617 -6.512 1 94.31 114 LYS A CA 1
ATOM 876 C C . LYS A 1 114 ? -12.766 8.969 -6.84 1 94.31 114 LYS A C 1
ATOM 878 O O . LYS A 1 114 ? -12.812 7.832 -7.316 1 94.31 114 LYS A O 1
ATOM 883 N N . MET B 1 1 ? -12.562 6.707 9.969 1 93.25 1 MET B N 1
ATOM 884 C CA . MET B 1 1 ? -12.734 5.398 10.594 1 93.25 1 MET B CA 1
ATOM 885 C C . MET B 1 1 ? -11.391 4.684 10.742 1 93.25 1 MET B C 1
ATOM 887 O O . MET B 1 1 ? -10.539 4.762 9.852 1 93.25 1 MET B O 1
ATOM 891 N N . ILE B 1 2 ? -11.195 3.994 11.844 1 95.75 2 ILE B N 1
ATOM 892 C CA . ILE B 1 2 ? -9.969 3.246 12.094 1 95.75 2 ILE B CA 1
ATOM 893 C C . ILE B 1 2 ? -10.281 1.757 12.211 1 95.75 2 ILE B C 1
ATOM 895 O O . ILE B 1 2 ? -11.141 1.358 13 1 95.75 2 ILE B O 1
ATOM 899 N N . ILE B 1 3 ? -9.664 1.019 11.453 1 95.44 3 ILE B N 1
ATOM 900 C CA . ILE B 1 3 ? -9.758 -0.435 11.523 1 95.44 3 ILE B CA 1
ATOM 901 C C . ILE B 1 3 ? -8.484 -1.003 12.156 1 95.44 3 ILE B C 1
ATOM 903 O O . ILE B 1 3 ? -7.395 -0.866 11.602 1 95.44 3 ILE B O 1
ATOM 907 N N . LYS B 1 4 ? -8.68 -1.672 13.281 1 96.62 4 LYS B N 1
ATOM 908 C CA . LYS B 1 4 ? -7.535 -2.281 13.945 1 96.62 4 LYS B CA 1
ATOM 909 C C . LYS B 1 4 ? -7.148 -3.6 13.281 1 96.62 4 LYS B C 1
ATOM 911 O O . LYS B 1 4 ? -8.016 -4.324 12.781 1 96.62 4 LYS B O 1
ATOM 916 N N . LYS B 1 5 ? -5.891 -3.773 13.305 1 95 5 LYS B N 1
ATOM 917 C CA . LYS B 1 5 ? -5.426 -5.059 12.797 1 95 5 LYS B CA 1
ATOM 918 C C . LYS B 1 5 ? -6.211 -6.211 13.414 1 95 5 LYS B C 1
ATOM 920 O O . LYS B 1 5 ? -6.363 -6.277 14.633 1 95 5 LYS B O 1
ATOM 925 N N . ASN B 1 6 ? -6.672 -6.961 12.5 1 92.38 6 ASN B N 1
ATOM 926 C CA . ASN B 1 6 ? -7.453 -8.102 12.977 1 92.38 6 ASN B CA 1
ATOM 927 C C . ASN B 1 6 ? -7.238 -9.336 12.102 1 92.38 6 ASN B C 1
ATOM 929 O O . ASN B 1 6 ? -6.945 -9.211 10.906 1 92.38 6 ASN B O 1
ATOM 933 N N . PRO B 1 7 ? -7.324 -10.516 12.742 1 90.56 7 PRO B N 1
ATOM 934 C CA . PRO B 1 7 ? -7.082 -11.758 12 1 90.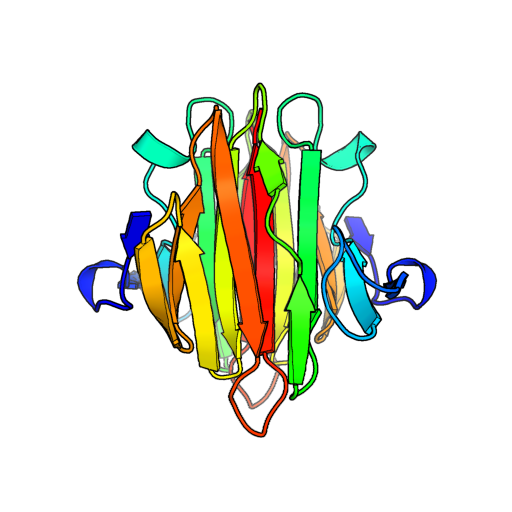56 7 PRO B CA 1
ATOM 935 C C . PRO B 1 7 ? -8.047 -11.945 10.836 1 90.56 7 PRO B C 1
ATOM 937 O O . PRO B 1 7 ? -7.738 -12.672 9.883 1 90.56 7 PRO B O 1
ATOM 940 N N . GLU B 1 8 ? -9.156 -11.281 10.867 1 89.38 8 GLU B N 1
ATOM 941 C CA . GLU B 1 8 ? -10.164 -11.453 9.82 1 89.38 8 GLU B CA 1
ATOM 942 C C . GLU B 1 8 ? -9.688 -10.867 8.492 1 89.38 8 GLU B C 1
ATOM 944 O O . GLU B 1 8 ? -10.219 -11.203 7.438 1 89.38 8 GLU B O 1
ATOM 949 N N . GLN B 1 9 ? -8.703 -10.086 8.578 1 94.31 9 GLN B N 1
ATOM 950 C CA . GLN B 1 9 ? -8.164 -9.477 7.367 1 94.31 9 GLN B CA 1
ATOM 951 C C . GLN B 1 9 ? -7.246 -10.438 6.625 1 94.31 9 GLN B C 1
ATOM 953 O O . GLN B 1 9 ? -6.914 -10.219 5.457 1 94.31 9 GLN B O 1
ATOM 958 N N . LEU B 1 10 ? -6.84 -11.5 7.32 1 97.31 10 LEU B N 1
ATOM 959 C CA . LEU B 1 10 ? -5.824 -12.398 6.773 1 97.31 10 LEU B CA 1
ATOM 960 C C . LEU B 1 10 ? -6.469 -13.531 5.988 1 97.31 10 LEU B C 1
ATOM 962 O O . LEU B 1 10 ? -7.414 -14.164 6.465 1 97.31 10 LEU B O 1
ATOM 966 N N . GLU B 1 11 ? -6.117 -13.75 4.797 1 98 11 GLU B N 1
ATOM 967 C CA . GLU B 1 11 ? -6.484 -14.875 3.938 1 98 11 GLU B CA 1
ATOM 968 C C . GLU B 1 11 ? -5.25 -15.664 3.512 1 98 11 GLU B C 1
ATOM 970 O O . GLU B 1 11 ? -4.25 -15.086 3.088 1 98 11 GLU B O 1
ATOM 975 N N . ILE B 1 12 ? -5.305 -16.984 3.65 1 98.56 12 ILE B N 1
ATOM 976 C CA . ILE B 1 12 ? -4.219 -17.844 3.182 1 98.56 12 ILE B CA 1
ATOM 977 C C . ILE B 1 12 ? -4.637 -18.547 1.891 1 98.56 12 ILE B C 1
ATOM 979 O O . ILE B 1 12 ? -5.691 -19.188 1.837 1 98.56 12 ILE B O 1
ATOM 983 N N . LYS B 1 13 ? -3.854 -18.406 0.859 1 98.5 13 LYS B N 1
ATOM 984 C CA . LYS B 1 13 ? -4.098 -19.078 -0.413 1 98.5 13 LYS B CA 1
ATOM 985 C C . LYS B 1 13 ? -3.051 -20.156 -0.676 1 98.5 13 LYS B C 1
ATOM 987 O O . LYS B 1 13 ? -1.857 -19.859 -0.766 1 98.5 13 LYS B O 1
ATOM 992 N N . HIS B 1 14 ? -3.504 -21.328 -0.862 1 98.56 14 HIS B N 1
ATOM 993 C CA . HIS B 1 14 ? -2.617 -22.438 -1.189 1 98.56 14 HIS B CA 1
ATOM 994 C C . HIS B 1 14 ? -2.412 -22.547 -2.697 1 98.56 14 HIS B C 1
ATOM 996 O O . HIS B 1 14 ? -3.377 -22.531 -3.463 1 98.56 14 HIS B O 1
ATOM 1002 N N . ASN B 1 15 ? -1.136 -22.625 -3.1 1 98.62 15 ASN B N 1
ATOM 1003 C CA . ASN B 1 15 ? -0.779 -22.781 -4.508 1 98.62 15 ASN B CA 1
ATOM 1004 C C . ASN B 1 15 ? -1.469 -21.719 -5.371 1 98.62 15 ASN B C 1
ATOM 1006 O O . ASN B 1 15 ? -2.098 -22.062 -6.379 1 98.62 15 ASN B O 1
ATOM 1010 N N . MET B 1 16 ? -1.35 -20.469 -4.91 1 98.19 16 MET B N 1
ATOM 1011 C CA . MET B 1 16 ? -2.018 -19.344 -5.578 1 98.19 16 MET B CA 1
ATOM 1012 C C . MET B 1 16 ? -1.602 -19.266 -7.043 1 98.19 16 MET B C 1
ATOM 1014 O O . MET B 1 16 ? -0.412 -19.156 -7.348 1 98.19 16 MET B O 1
ATOM 1018 N N . ARG B 1 17 ? -2.605 -19.375 -7.902 1 98.38 17 ARG B N 1
ATOM 1019 C CA . ARG B 1 17 ? -2.432 -19.281 -9.352 1 98.38 17 ARG B CA 1
ATOM 1020 C C . ARG B 1 17 ? -1.466 -20.344 -9.859 1 98.38 17 ARG B C 1
ATOM 1022 O O . ARG B 1 17 ? -0.687 -20.094 -10.781 1 98.38 17 ARG B O 1
ATOM 1029 N N . GLY B 1 18 ? -1.317 -21.406 -9.094 1 98.31 18 GLY B N 1
ATOM 1030 C CA . GLY B 1 18 ? -0.491 -22.531 -9.492 1 98.31 18 GLY B CA 1
ATOM 1031 C C . GLY B 1 18 ? 0.929 -22.453 -8.961 1 98.31 18 GLY B C 1
ATOM 1032 O O . GLY B 1 18 ? 1.803 -23.203 -9.391 1 98.31 18 GLY B O 1
ATOM 1033 N N . GLY B 1 19 ? 1.2 -21.469 -8.078 1 98.62 19 GLY B N 1
ATOM 1034 C CA . GLY B 1 19 ? 2.525 -21.359 -7.492 1 98.62 19 GLY B CA 1
ATOM 1035 C C . GLY B 1 19 ? 2.768 -22.344 -6.363 1 98.62 19 GLY B C 1
ATOM 1036 O O . GLY B 1 19 ? 2.014 -23.297 -6.199 1 98.62 19 GLY B O 1
ATOM 1037 N N . ALA B 1 20 ? 3.791 -22.094 -5.652 1 98.69 20 ALA B N 1
ATOM 1038 C CA . ALA B 1 20 ? 4.199 -23 -4.582 1 98.69 20 ALA B CA 1
ATOM 1039 C C . ALA B 1 20 ? 3.883 -22.406 -3.213 1 98.69 20 ALA B C 1
ATOM 1041 O O . ALA B 1 20 ? 4.047 -21.203 -3 1 98.69 20 ALA B O 1
ATOM 1042 N N . GLY B 1 21 ? 3.445 -23.297 -2.303 1 98.62 21 GLY B N 1
ATOM 1043 C CA . GLY B 1 21 ? 3.342 -22.938 -0.896 1 98.62 21 GLY B CA 1
ATOM 1044 C C . GLY B 1 21 ? 2.1 -22.125 -0.572 1 98.62 21 GLY B C 1
ATOM 1045 O O . GLY B 1 21 ? 1.073 -22.266 -1.241 1 98.62 21 GLY B O 1
ATOM 1046 N N . ASP B 1 22 ? 2.164 -21.469 0.581 1 98.62 22 ASP B N 1
ATOM 1047 C CA . ASP B 1 22 ? 1.048 -20.672 1.094 1 98.62 22 ASP B CA 1
ATOM 1048 C C . ASP B 1 22 ? 1.344 -19.188 1.005 1 98.62 22 ASP B C 1
ATOM 1050 O O . ASP B 1 22 ? 2.402 -18.719 1.442 1 98.62 22 ASP B O 1
ATOM 1054 N N . ILE B 1 23 ? 0.436 -18.484 0.398 1 98.88 23 ILE B N 1
ATOM 1055 C CA . ILE B 1 23 ? 0.544 -17.047 0.293 1 98.88 23 ILE B CA 1
ATOM 1056 C C . ILE B 1 23 ? -0.404 -16.375 1.29 1 98.88 23 ILE B C 1
ATOM 1058 O O . ILE B 1 23 ? -1.584 -16.734 1.362 1 98.88 23 ILE B O 1
ATOM 1062 N N . GLU B 1 24 ? 0.105 -15.484 2.084 1 98.75 24 GLU B N 1
ATOM 1063 C CA . GLU B 1 24 ? -0.713 -14.742 3.037 1 98.75 24 GLU B CA 1
ATOM 1064 C C . GLU B 1 24 ? -1.137 -13.391 2.469 1 98.75 24 GLU B C 1
ATOM 1066 O O . GLU B 1 24 ? -0.29 -12.57 2.102 1 98.75 24 GLU B O 1
ATOM 1071 N N . LEU B 1 25 ? -2.426 -13.195 2.398 1 98.69 25 LEU B N 1
ATOM 1072 C CA . LEU B 1 25 ? -2.984 -11.914 1.974 1 98.69 25 LEU B CA 1
ATOM 1073 C C . LEU B 1 25 ? -3.648 -11.195 3.143 1 98.69 25 LEU B C 1
ATOM 1075 O O . LEU B 1 25 ? -4.512 -11.766 3.814 1 98.69 25 LEU B O 1
ATOM 1079 N N . THR B 1 26 ? -3.182 -10.031 3.471 1 98.56 26 THR B N 1
ATOM 1080 C CA . THR B 1 26 ? -3.891 -9.133 4.375 1 98.56 26 THR B CA 1
ATOM 1081 C C . THR B 1 26 ? -4.664 -8.078 3.588 1 98.56 26 THR B C 1
ATOM 1083 O O . THR B 1 26 ? -4.07 -7.168 3.006 1 98.56 26 THR B O 1
ATOM 1086 N N . HIS B 1 27 ? -5.98 -8.211 3.566 1 98.31 27 HIS B N 1
ATOM 1087 C CA . HIS B 1 27 ? -6.809 -7.234 2.865 1 98.31 27 HIS B CA 1
ATOM 1088 C C . HIS B 1 27 ? -6.914 -5.934 3.652 1 98.31 27 HIS B C 1
ATOM 1090 O O . HIS B 1 27 ? -7.516 -5.902 4.727 1 98.31 27 HIS B O 1
ATOM 1096 N N . ILE B 1 28 ? -6.41 -4.875 3.072 1 98.25 28 ILE B N 1
ATOM 1097 C CA . ILE B 1 28 ? -6.309 -3.59 3.756 1 98.25 28 ILE B CA 1
ATOM 1098 C C . ILE B 1 28 ? -7.68 -2.918 3.799 1 98.25 28 ILE B C 1
ATOM 1100 O O . ILE B 1 28 ? -8.047 -2.311 4.809 1 98.25 28 ILE B O 1
ATOM 1104 N N . ALA B 1 29 ? -8.414 -3.025 2.719 1 96.56 29 ALA B N 1
ATOM 1105 C CA . ALA B 1 29 ? -9.766 -2.482 2.635 1 96.56 29 ALA B CA 1
ATOM 1106 C C . ALA B 1 29 ? -10.672 -3.391 1.809 1 96.56 29 ALA B C 1
ATOM 1108 O O . ALA B 1 29 ? -10.219 -4.039 0.865 1 96.56 29 ALA B O 1
ATOM 1109 N N . GLU B 1 30 ? -11.914 -3.352 2.17 1 94.31 30 GLU B N 1
ATOM 1110 C CA . GLU B 1 30 ? -12.883 -4.168 1.45 1 94.31 30 GLU B CA 1
ATOM 1111 C C . GLU B 1 30 ? -13.398 -3.445 0.21 1 94.31 30 GLU B C 1
ATOM 1113 O O . GLU B 1 30 ? -13.211 -2.236 0.065 1 94.31 30 GLU B O 1
ATOM 1118 N N . SER B 1 31 ? -14.094 -4.223 -0.612 1 93.81 31 SER B N 1
ATOM 1119 C CA . SER B 1 31 ? -14.562 -3.727 -1.903 1 93.81 31 SER B CA 1
ATOM 1120 C C . SER B 1 31 ? -15.477 -2.52 -1.737 1 93.81 31 SER B C 1
ATOM 1122 O O . SER B 1 31 ? -15.469 -1.606 -2.566 1 93.81 31 SER B O 1
ATOM 1124 N N . GLY B 1 32 ? -16.234 -2.553 -0.685 1 93.38 32 GLY B N 1
ATOM 1125 C CA . GLY B 1 32 ? -17.141 -1.434 -0.434 1 93.38 32 GLY B CA 1
ATOM 1126 C C . GLY B 1 32 ? -16.406 -0.125 -0.206 1 93.38 32 GLY B C 1
ATOM 1127 O O . GLY B 1 32 ? -16.906 0.943 -0.566 1 93.38 32 GLY B O 1
ATOM 1128 N N . VAL B 1 33 ? -15.25 -0.183 0.305 1 94.12 33 VAL B N 1
ATOM 1129 C CA . VAL B 1 33 ? -14.406 0.983 0.546 1 94.12 33 VAL B CA 1
ATOM 1130 C C . VAL B 1 33 ? -13.656 1.352 -0.731 1 94.12 33 VAL B C 1
ATOM 1132 O O . VAL B 1 33 ? -13.594 2.525 -1.107 1 94.12 33 VAL B O 1
ATOM 1135 N N . LEU B 1 34 ? -13.172 0.444 -1.437 1 96 34 LEU B N 1
ATOM 1136 C CA . LEU B 1 34 ? -12.305 0.653 -2.592 1 96 34 LEU B CA 1
ATOM 1137 C C . LEU B 1 34 ? -13.102 1.205 -3.771 1 96 34 LEU B C 1
ATOM 1139 O O . LEU B 1 34 ? -12.555 1.925 -4.609 1 96 34 LEU B O 1
ATOM 1143 N N . GLY B 1 35 ? -14.398 0.873 -3.809 1 93.12 35 GLY B N 1
ATOM 1144 C CA . GLY B 1 35 ? -15.242 1.356 -4.891 1 93.12 35 GLY B CA 1
ATOM 1145 C C . GLY B 1 35 ? -15.102 0.543 -6.164 1 93.12 35 GLY B C 1
ATOM 1146 O O . GLY B 1 35 ? -14.664 -0.609 -6.129 1 93.12 35 GLY B O 1
ATOM 1147 N N . GLU B 1 36 ? -15.477 1.161 -7.262 1 92.81 36 GLU B N 1
ATOM 1148 C CA . GLU B 1 36 ? -15.641 0.411 -8.5 1 92.81 36 GLU B CA 1
ATOM 1149 C C . GLU B 1 36 ? -14.328 0.344 -9.281 1 92.81 36 GLU B C 1
ATOM 1151 O O . GLU B 1 36 ? -14.148 -0.531 -10.133 1 92.81 36 GLU B O 1
ATOM 1156 N N . HIS B 1 37 ? -13.43 1.21 -8.938 1 93.62 37 HIS B N 1
ATOM 1157 C CA . HIS B 1 37 ? -12.273 1.329 -9.82 1 93.62 37 HIS B CA 1
ATOM 1158 C C . HIS B 1 37 ? -11.023 0.741 -9.18 1 93.62 37 HIS B C 1
ATOM 1160 O O . HIS B 1 37 ? -9.945 0.762 -9.781 1 93.62 37 HIS B O 1
ATOM 1166 N N . CYS B 1 38 ? -11.133 0.23 -7.969 1 96.88 38 CYS B N 1
ATOM 1167 C CA . CYS B 1 38 ? -10.062 -0.47 -7.27 1 96.88 38 CYS B CA 1
ATOM 1168 C C . CYS B 1 38 ? -10.539 -1.818 -6.746 1 96.88 38 CYS B C 1
ATOM 1170 O O . CYS B 1 38 ? -11.398 -1.877 -5.859 1 96.88 38 CYS B O 1
ATOM 1172 N N . ARG B 1 39 ? -9.961 -2.812 -7.227 1 96.44 39 ARG B N 1
ATOM 1173 C CA . ARG B 1 39 ? -10.469 -4.148 -6.93 1 96.44 39 ARG B CA 1
ATOM 1174 C C . ARG B 1 39 ? -9.75 -4.75 -5.723 1 96.44 39 ARG B C 1
ATOM 1176 O O . ARG B 1 39 ? -10.312 -5.582 -5.012 1 96.44 39 ARG B O 1
ATOM 1183 N N . LEU B 1 40 ? -8.516 -4.352 -5.559 1 98.12 40 LEU B N 1
ATOM 1184 C CA . LEU B 1 40 ? -7.723 -4.98 -4.508 1 98.12 40 LEU B CA 1
ATOM 1185 C C . LEU B 1 40 ? -6.695 -4.004 -3.943 1 98.12 40 LEU B C 1
ATOM 1187 O O . LEU B 1 40 ? -6.047 -3.271 -4.695 1 98.12 40 LEU B O 1
ATOM 1191 N N . PHE B 1 41 ? -6.582 -3.947 -2.68 1 98.75 41 PHE B N 1
ATOM 1192 C CA . PHE B 1 41 ? -5.543 -3.291 -1.892 1 98.75 41 PHE B CA 1
ATOM 1193 C C . PHE B 1 41 ? -5.137 -4.156 -0.705 1 98.75 41 PHE B C 1
ATOM 1195 O O . PHE B 1 41 ? -5.871 -4.254 0.279 1 98.75 41 PHE B O 1
ATOM 1202 N N . SER B 1 42 ? -3.959 -4.805 -0.86 1 98.81 42 SER B N 1
ATOM 1203 C CA . SER B 1 42 ? -3.59 -5.832 0.112 1 98.81 42 SER B CA 1
ATOM 1204 C C . SER B 1 42 ? -2.08 -5.871 0.326 1 98.81 42 SER B C 1
ATOM 1206 O O . SER B 1 42 ? -1.312 -5.508 -0.566 1 98.81 42 SER B O 1
ATOM 1208 N N . GLN B 1 43 ? -1.706 -6.277 1.476 1 98.88 43 GLN B N 1
ATOM 1209 C CA . GLN B 1 43 ? -0.335 -6.719 1.708 1 98.88 43 GLN B CA 1
ATOM 1210 C C . GLN B 1 43 ? -0.192 -8.219 1.462 1 98.88 43 GLN B C 1
ATOM 1212 O O . GLN B 1 43 ? -1.016 -9.008 1.925 1 98.88 43 GLN B O 1
ATOM 1217 N N . ILE B 1 44 ? 0.827 -8.602 0.74 1 98.94 44 ILE B N 1
ATOM 1218 C CA . ILE B 1 44 ? 1.094 -10 0.426 1 98.94 44 ILE B CA 1
ATOM 1219 C C . ILE B 1 44 ? 2.418 -10.43 1.054 1 98.94 44 ILE B C 1
ATOM 1221 O O . ILE B 1 44 ? 3.402 -9.688 1.004 1 98.94 44 ILE B O 1
ATOM 1225 N N . ARG B 1 45 ? 2.404 -11.547 1.641 1 98.88 45 ARG B N 1
ATOM 1226 C CA . ARG B 1 45 ? 3.611 -12.148 2.203 1 98.88 45 ARG B CA 1
ATOM 1227 C C . ARG B 1 45 ? 3.895 -13.508 1.572 1 98.88 45 ARG B C 1
ATOM 1229 O O . ARG B 1 45 ? 3.029 -14.383 1.567 1 98.88 45 ARG B O 1
ATOM 1236 N N . VAL B 1 46 ? 5.02 -13.68 1.036 1 98.94 46 VAL B N 1
ATOM 1237 C CA . VAL B 1 46 ? 5.496 -14.898 0.4 1 98.94 46 VAL B CA 1
ATOM 1238 C C . VAL B 1 46 ? 6.699 -15.445 1.168 1 98.94 46 VAL B C 1
ATOM 1240 O O . VAL B 1 46 ? 7.746 -14.797 1.238 1 98.94 46 VAL B O 1
ATOM 1243 N N . LYS B 1 47 ? 6.621 -16.609 1.708 1 98.88 47 LYS B N 1
ATOM 1244 C CA . LYS B 1 47 ? 7.723 -17.219 2.455 1 98.88 47 LYS B CA 1
ATOM 1245 C C . LYS B 1 47 ? 8.836 -17.672 1.517 1 98.88 47 LYS B C 1
ATOM 1247 O O . LYS B 1 47 ? 8.617 -17.844 0.315 1 98.88 47 LYS B O 1
ATOM 1252 N N . PRO B 1 48 ? 9.977 -17.812 2.141 1 98.88 48 PRO B N 1
ATOM 1253 C CA . PRO B 1 48 ? 11.078 -18.297 1.304 1 98.88 48 PRO B CA 1
ATOM 1254 C C . PRO B 1 48 ? 10.727 -19.594 0.558 1 98.88 48 PRO B C 1
ATOM 1256 O O . PRO B 1 48 ? 10.242 -20.547 1.166 1 98.88 48 PRO B O 1
ATOM 1259 N N . GLY B 1 49 ? 10.914 -19.547 -0.705 1 98.81 49 GLY B N 1
ATOM 1260 C CA . GLY B 1 49 ? 10.656 -20.719 -1.525 1 98.81 49 GLY B CA 1
ATOM 1261 C C . GLY B 1 49 ? 9.25 -20.766 -2.09 1 98.81 49 GLY B C 1
ATOM 1262 O O . GLY B 1 49 ? 8.977 -21.484 -3.047 1 98.81 49 GLY B O 1
ATOM 1263 N N . ASP B 1 50 ? 8.305 -20 -1.528 1 98.94 50 ASP B N 1
ATOM 1264 C CA . ASP B 1 50 ? 6.93 -19.953 -2.008 1 98.94 50 ASP B CA 1
ATOM 1265 C C . ASP B 1 50 ? 6.789 -19.016 -3.195 1 98.94 50 ASP B C 1
ATOM 1267 O O . ASP B 1 50 ? 7.703 -18.234 -3.492 1 98.94 50 ASP B O 1
ATOM 1271 N N . SER B 1 51 ? 5.613 -19.109 -3.916 1 98.94 51 SER B N 1
ATOM 1272 C CA . SER B 1 51 ? 5.465 -18.312 -5.137 1 98.94 51 SER B CA 1
ATOM 1273 C C . SER B 1 51 ? 3.994 -18.125 -5.492 1 98.94 51 SER B C 1
ATOM 1275 O O . SER B 1 51 ? 3.137 -18.891 -5.055 1 98.94 51 SER B O 1
ATOM 1277 N N . ILE B 1 52 ? 3.762 -17.062 -6.215 1 98.88 52 ILE B N 1
ATOM 1278 C CA . ILE B 1 52 ? 2.518 -16.859 -6.953 1 98.88 52 ILE B CA 1
ATOM 1279 C C . ILE B 1 52 ? 2.729 -17.219 -8.422 1 98.88 52 ILE B C 1
ATOM 1281 O O . ILE B 1 52 ? 3.604 -16.656 -9.086 1 98.88 52 ILE B O 1
ATOM 1285 N N . GLY B 1 53 ? 1.95 -18.109 -8.898 1 98.81 53 GLY B N 1
ATOM 1286 C CA . GLY B 1 53 ? 2.152 -18.578 -10.258 1 98.81 53 GLY B CA 1
ATOM 1287 C C . GLY B 1 53 ? 1.751 -17.562 -11.305 1 98.81 53 GLY B C 1
ATOM 1288 O O . GLY B 1 53 ? 1.054 -16.594 -11 1 98.81 53 GLY B O 1
ATOM 1289 N N . GLU B 1 54 ? 2.225 -17.812 -12.57 1 98.44 54 GLU B N 1
ATOM 1290 C CA . GLU B 1 54 ? 1.951 -16.922 -13.68 1 98.44 54 GLU B CA 1
ATOM 1291 C C . GLU B 1 54 ? 0.453 -16.812 -13.953 1 98.44 54 GLU B C 1
ATOM 1293 O O . GLU B 1 54 ? -0.248 -17.828 -13.977 1 98.44 54 GLU B O 1
ATOM 1298 N N . HIS B 1 55 ? -0.051 -15.602 -14.141 1 98.62 55 HIS B N 1
ATOM 1299 C CA . HIS B 1 55 ? -1.454 -15.367 -14.453 1 98.62 55 HIS B CA 1
ATOM 1300 C C . HIS B 1 55 ? -1.64 -14.039 -15.188 1 98.62 55 HIS B C 1
ATOM 1302 O O . HIS B 1 55 ? -0.813 -13.133 -15.055 1 98.62 55 HIS B O 1
ATOM 1308 N N . GLN B 1 56 ? -2.738 -13.906 -15.898 1 98 56 GLN B N 1
ATOM 1309 C CA . GLN B 1 56 ? -3.021 -12.734 -16.703 1 98 56 GLN B CA 1
ATOM 1310 C C . GLN B 1 56 ? -4.078 -11.844 -16.047 1 98 56 GLN B C 1
ATOM 1312 O O . GLN B 1 56 ? -5.027 -12.352 -15.453 1 98 56 GLN B O 1
ATOM 1317 N N . HIS B 1 57 ? -3.855 -10.57 -16.188 1 97 57 HIS B N 1
ATOM 1318 C CA . HIS B 1 57 ? -4.883 -9.617 -15.797 1 97 57 HIS B CA 1
ATOM 1319 C C . HIS B 1 57 ? -5.688 -9.148 -17 1 97 57 HIS B C 1
ATOM 1321 O O . HIS B 1 57 ? -5.117 -8.766 -18.031 1 97 57 HIS B O 1
ATOM 1327 N N . LEU B 1 58 ? -6.938 -9.203 -16.891 1 97.38 58 LEU B N 1
ATOM 1328 C CA . LEU B 1 58 ? -7.844 -8.789 -17.969 1 97.38 58 LEU B CA 1
ATOM 1329 C C . LEU B 1 58 ? -8.773 -7.676 -17.484 1 97.38 58 LEU B C 1
ATOM 1331 O O . LEU B 1 58 ? -9.531 -7.855 -16.531 1 97.38 58 LEU B O 1
ATOM 1335 N N . GLY B 1 59 ? -8.734 -6.531 -18.094 1 96.62 59 GLY B N 1
ATOM 1336 C CA . GLY B 1 59 ? -9.57 -5.398 -17.734 1 96.62 59 GLY B CA 1
ATOM 1337 C C . GLY B 1 59 ? -9.078 -4.664 -16.5 1 96.62 59 GLY B C 1
ATOM 1338 O O . GLY B 1 59 ? -9.852 -3.953 -15.852 1 96.62 59 GLY B O 1
ATOM 1339 N N . GLU B 1 60 ? -7.867 -4.922 -16.125 1 96.62 60 GLU B N 1
ATOM 1340 C CA . GLU B 1 60 ? -7.297 -4.328 -14.922 1 96.62 60 GLU B CA 1
ATOM 1341 C C . GLU B 1 60 ? -5.773 -4.262 -15.008 1 96.62 60 GLU B C 1
ATOM 1343 O O . GLU B 1 60 ? -5.172 -4.855 -15.898 1 96.62 60 GLU B O 1
ATOM 1348 N N . GLN B 1 61 ? -5.184 -3.459 -14.172 1 97.12 61 GLN B N 1
ATOM 1349 C CA . GLN B 1 61 ? -3.74 -3.43 -13.961 1 97.12 61 GLN B CA 1
ATOM 1350 C C . GLN B 1 61 ? -3.391 -3.689 -12.492 1 97.12 61 GLN B C 1
ATOM 1352 O O . GLN B 1 61 ? -4.195 -3.41 -11.602 1 97.12 61 GLN B O 1
ATOM 1357 N N . GLU B 1 62 ? -2.246 -4.176 -12.297 1 98 62 GLU B N 1
ATOM 1358 C CA . GLU B 1 62 ? -1.803 -4.453 -10.938 1 98 62 GLU B CA 1
ATOM 1359 C C . GLU B 1 62 ? -0.432 -3.84 -10.664 1 98 62 GLU B C 1
ATOM 1361 O O . GLU B 1 62 ? 0.466 -3.918 -11.5 1 98 62 GLU B O 1
ATOM 1366 N N . ILE B 1 63 ? -0.318 -3.221 -9.57 1 98.5 63 ILE B N 1
ATOM 1367 C CA . ILE B 1 63 ? 0.935 -2.645 -9.094 1 98.5 63 ILE B CA 1
ATOM 1368 C C . ILE B 1 63 ? 1.407 -3.396 -7.852 1 98.5 63 ILE B C 1
ATOM 1370 O O . ILE B 1 63 ? 0.642 -3.582 -6.902 1 98.5 63 ILE B O 1
ATOM 1374 N N . PHE B 1 64 ? 2.646 -3.92 -7.828 1 98.81 64 PHE B N 1
ATOM 1375 C CA . PHE B 1 64 ? 3.332 -4.434 -6.648 1 98.81 64 PHE B CA 1
ATOM 1376 C C . PHE B 1 64 ? 4.383 -3.445 -6.152 1 98.81 64 PHE B C 1
ATOM 1378 O O . PHE B 1 64 ? 5.211 -2.975 -6.934 1 98.81 64 PHE B O 1
ATOM 1385 N N . TYR B 1 65 ? 4.34 -3.1 -4.938 1 98.88 65 TYR B N 1
ATOM 1386 C CA . TYR B 1 65 ? 5.391 -2.348 -4.262 1 98.88 65 TYR B CA 1
ATOM 1387 C C . TYR B 1 65 ? 6.066 -3.193 -3.188 1 98.88 65 TYR B C 1
ATOM 1389 O O . TYR B 1 65 ? 5.449 -3.52 -2.17 1 98.88 65 TYR B O 1
ATOM 1397 N N . PHE B 1 66 ? 7.34 -3.514 -3.391 1 98.88 66 PHE B N 1
ATOM 1398 C CA . PHE B 1 66 ? 8.023 -4.457 -2.518 1 98.88 66 PHE B CA 1
ATOM 1399 C C . PHE B 1 66 ? 8.602 -3.75 -1.296 1 98.88 66 PHE B C 1
ATOM 1401 O O . PHE B 1 66 ? 9.375 -2.801 -1.43 1 98.88 66 PHE B O 1
ATOM 1408 N N . ILE B 1 67 ? 8.25 -4.297 -0.133 1 98.81 67 ILE B N 1
ATOM 1409 C CA . ILE B 1 67 ? 8.602 -3.523 1.052 1 98.81 67 ILE B CA 1
ATOM 1410 C C . ILE B 1 67 ? 9.523 -4.348 1.954 1 98.81 67 ILE B C 1
ATOM 1412 O O . ILE B 1 67 ? 10.055 -3.838 2.939 1 98.81 67 ILE B O 1
ATOM 1416 N N . GLN B 1 68 ? 9.68 -5.574 1.744 1 98.75 68 GLN B N 1
ATOM 1417 C CA . GLN B 1 68 ? 10.594 -6.434 2.486 1 98.75 68 GLN B CA 1
ATOM 1418 C C . GLN B 1 68 ? 11.078 -7.598 1.623 1 98.75 68 GLN B C 1
ATOM 1420 O O . GLN B 1 68 ? 10.297 -8.18 0.868 1 98.75 68 GLN B O 1
ATOM 1425 N N . GLY B 1 69 ? 12.344 -7.93 1.737 1 98.62 69 GLY B N 1
ATOM 1426 C CA . GLY B 1 69 ? 12.883 -9.133 1.124 1 98.62 69 GLY B CA 1
ATOM 1427 C C . GLY B 1 69 ? 13.266 -8.938 -0.332 1 98.62 69 GLY B C 1
ATOM 1428 O O . GLY B 1 69 ? 13.445 -7.809 -0.788 1 98.62 69 GLY B O 1
ATOM 1429 N N . ASN B 1 70 ? 13.602 -10.008 -0.966 1 98.69 70 ASN B N 1
ATOM 1430 C CA . ASN B 1 70 ? 13.984 -10.039 -2.371 1 98.69 70 ASN B CA 1
ATOM 1431 C C . ASN B 1 70 ? 13.461 -11.289 -3.07 1 98.69 70 ASN B C 1
ATOM 1433 O O . ASN B 1 70 ? 13.023 -12.234 -2.412 1 98.69 70 ASN B O 1
ATOM 1437 N N . GLY B 1 71 ? 13.422 -11.234 -4.387 1 98.75 71 GLY B N 1
ATOM 1438 C CA . GLY B 1 71 ? 12.93 -12.352 -5.176 1 98.75 71 GLY B CA 1
ATOM 1439 C C . GLY B 1 71 ? 13.055 -12.133 -6.668 1 98.75 71 GLY B C 1
ATOM 1440 O O . GLY B 1 71 ? 13.875 -11.32 -7.117 1 98.75 71 GLY B O 1
ATOM 1441 N N . ILE B 1 72 ? 12.312 -12.977 -7.379 1 98.88 72 ILE B N 1
ATOM 1442 C CA . ILE B 1 72 ? 12.281 -12.898 -8.836 1 98.88 72 ILE B CA 1
ATOM 1443 C C . ILE B 1 72 ? 10.836 -12.789 -9.32 1 98.88 72 ILE B C 1
ATOM 1445 O O . ILE B 1 72 ? 9.953 -13.461 -8.797 1 98.88 72 ILE B O 1
ATOM 1449 N N . VAL B 1 73 ? 10.672 -11.977 -10.344 1 98.75 73 VAL B N 1
ATOM 1450 C CA . VAL B 1 73 ? 9.367 -11.867 -10.984 1 98.75 73 VAL B CA 1
ATOM 1451 C C . VAL B 1 73 ? 9.5 -12.18 -12.477 1 98.75 73 VAL B C 1
ATOM 1453 O O . VAL B 1 73 ? 10.594 -12.086 -13.039 1 98.75 73 VAL B O 1
ATOM 1456 N N . ILE B 1 74 ? 8.438 -12.602 -12.977 1 97.81 74 ILE B N 1
ATOM 1457 C CA . ILE B 1 74 ? 8.234 -12.594 -14.422 1 97.81 74 ILE B CA 1
ATOM 1458 C C . ILE B 1 74 ? 7.152 -11.578 -14.781 1 97.81 74 ILE B C 1
ATOM 1460 O O . ILE B 1 74 ? 6.016 -11.68 -14.32 1 97.81 74 ILE B O 1
ATOM 1464 N N . ASP B 1 75 ? 7.574 -10.586 -15.5 1 95.44 75 ASP B N 1
ATOM 1465 C CA . ASP B 1 75 ? 6.676 -9.539 -15.969 1 95.44 75 ASP B CA 1
ATOM 1466 C C . ASP B 1 75 ? 6.547 -9.562 -17.484 1 95.44 75 ASP B C 1
ATOM 1468 O O . ASP B 1 75 ? 7.418 -9.062 -18.203 1 95.44 75 ASP B O 1
ATOM 1472 N N . ASN B 1 76 ? 5.461 -10.055 -17.828 1 95 76 ASN B N 1
ATOM 1473 C CA . ASN B 1 76 ? 5.199 -10.195 -19.266 1 95 76 ASN B CA 1
ATOM 1474 C C . ASN B 1 76 ? 6.328 -10.945 -19.969 1 95 76 ASN B C 1
ATOM 1476 O O . ASN B 1 76 ? 6.84 -10.492 -20.984 1 95 76 ASN B O 1
ATOM 1480 N N . GLY B 1 77 ? 6.719 -11.953 -19.375 1 94.44 77 GLY B N 1
ATOM 1481 C CA . GLY B 1 77 ? 7.68 -12.867 -19.969 1 94.44 77 GLY B CA 1
ATOM 1482 C C . GLY B 1 77 ? 9.117 -12.516 -19.641 1 94.44 77 GLY B C 1
ATOM 1483 O O . GLY B 1 77 ? 10.039 -13.273 -19.969 1 94.44 77 GLY B O 1
ATOM 1484 N N . LYS B 1 78 ? 9.336 -11.461 -19.047 1 96 78 LYS B N 1
ATOM 1485 C CA . LYS B 1 78 ? 10.695 -11.031 -18.734 1 96 78 LYS B CA 1
ATOM 1486 C C . LYS B 1 78 ? 11 -11.25 -17.25 1 96 78 LYS B C 1
ATOM 1488 O O . LYS B 1 78 ? 10.281 -10.766 -16.375 1 96 78 LYS B O 1
ATOM 1493 N N . LYS B 1 79 ? 12.078 -11.883 -17.047 1 97.62 79 LYS B N 1
ATOM 1494 C CA . LYS B 1 79 ? 12.531 -12.164 -15.68 1 97.62 79 LYS B CA 1
ATOM 1495 C C . LYS B 1 79 ? 13.273 -10.977 -15.086 1 97.62 79 LYS B C 1
ATOM 1497 O O . LYS B 1 79 ? 14.062 -10.32 -15.781 1 97.62 79 LYS B O 1
ATOM 1502 N N . ALA B 1 80 ? 13.094 -10.68 -13.875 1 97.88 80 ALA B N 1
ATOM 1503 C CA . ALA B 1 80 ? 13.812 -9.602 -13.203 1 97.88 80 ALA B CA 1
ATOM 1504 C C . ALA B 1 80 ? 13.945 -9.867 -11.711 1 97.88 80 ALA B C 1
ATOM 1506 O O . ALA B 1 80 ? 13.023 -10.406 -11.086 1 97.88 80 ALA B O 1
ATOM 1507 N N . GLU B 1 81 ? 15.047 -9.461 -11.188 1 98.44 81 GLU B N 1
ATOM 1508 C CA . GLU B 1 81 ? 15.203 -9.469 -9.734 1 98.44 81 GLU B CA 1
ATOM 1509 C C . GLU B 1 81 ? 14.508 -8.266 -9.094 1 98.44 81 GLU B C 1
ATOM 1511 O O . GLU B 1 81 ? 14.516 -7.172 -9.656 1 98.44 81 GLU B O 1
ATOM 1516 N N . ILE B 1 82 ? 13.961 -8.555 -7.938 1 98.5 82 ILE B N 1
ATOM 1517 C CA . ILE B 1 82 ? 13.312 -7.465 -7.215 1 98.5 82 ILE B CA 1
ATOM 1518 C C . ILE B 1 82 ? 13.859 -7.387 -5.793 1 98.5 82 ILE B C 1
ATOM 1520 O O . ILE B 1 82 ? 14.32 -8.391 -5.242 1 98.5 82 ILE B O 1
ATOM 1524 N N . ARG B 1 83 ? 13.859 -6.234 -5.234 1 98.06 83 ARG B N 1
ATOM 1525 C CA . ARG B 1 83 ? 14.227 -5.945 -3.852 1 98.06 83 ARG B CA 1
ATOM 1526 C C . ARG B 1 83 ? 13.32 -4.871 -3.256 1 98.06 83 ARG B C 1
ATOM 1528 O O . ARG B 1 83 ? 12.5 -4.285 -3.961 1 98.06 83 ARG B O 1
ATOM 1535 N N . THR B 1 84 ? 13.57 -4.676 -1.991 1 98.31 84 THR B N 1
ATOM 1536 C CA . THR B 1 84 ? 12.797 -3.67 -1.27 1 98.31 84 THR B CA 1
ATOM 1537 C C . THR B 1 84 ? 12.883 -2.316 -1.97 1 98.31 84 THR B C 1
ATOM 1539 O O . THR B 1 84 ? 13.977 -1.852 -2.303 1 98.31 84 THR B O 1
ATOM 1542 N N . GLY B 1 85 ? 11.727 -1.779 -2.242 1 98.31 85 GLY B N 1
ATOM 1543 C CA . GLY B 1 85 ? 11.656 -0.467 -2.865 1 98.31 85 GLY B CA 1
ATOM 1544 C C . GLY B 1 85 ? 11.336 -0.525 -4.344 1 98.31 85 GLY B C 1
ATOM 1545 O O . GLY B 1 85 ? 10.953 0.485 -4.941 1 98.31 85 GLY B O 1
ATOM 1546 N N . ASP B 1 86 ? 11.492 -1.649 -4.965 1 98.56 86 ASP B N 1
ATOM 1547 C CA . ASP B 1 86 ? 11.148 -1.815 -6.375 1 98.56 86 ASP B CA 1
ATOM 1548 C C . ASP B 1 86 ? 9.633 -1.844 -6.57 1 98.56 86 ASP B C 1
ATOM 1550 O O . ASP B 1 86 ? 8.891 -2.148 -5.637 1 98.56 86 ASP B O 1
ATOM 1554 N N . VAL B 1 87 ? 9.195 -1.469 -7.801 1 98.56 87 VAL B N 1
ATOM 1555 C CA . VAL B 1 87 ? 7.789 -1.475 -8.188 1 98.56 87 VAL B CA 1
ATOM 1556 C C . VAL B 1 87 ? 7.613 -2.277 -9.477 1 98.56 87 VAL B C 1
ATOM 1558 O O . VAL B 1 87 ? 8.406 -2.145 -10.414 1 98.56 87 VAL B O 1
ATOM 1561 N N . MET B 1 88 ? 6.633 -3.133 -9.461 1 98.38 88 MET B N 1
ATOM 1562 C CA . MET B 1 88 ? 6.234 -3.811 -10.695 1 98.38 88 MET B CA 1
ATOM 1563 C C . MET B 1 88 ? 4.848 -3.355 -11.141 1 98.38 88 MET B C 1
ATOM 1565 O O . MET B 1 88 ? 3.904 -3.365 -10.352 1 98.38 88 MET B O 1
ATOM 1569 N N . ILE B 1 89 ? 4.754 -2.936 -12.336 1 97.94 89 ILE B N 1
ATOM 1570 C CA . ILE B 1 89 ? 3.48 -2.553 -12.938 1 97.94 89 ILE B CA 1
ATOM 1571 C C . ILE B 1 89 ? 3.123 -3.525 -14.055 1 97.94 89 ILE B C 1
ATOM 1573 O O . ILE B 1 89 ? 3.834 -3.611 -15.062 1 97.94 89 ILE B O 1
ATOM 1577 N N . THR B 1 90 ? 2.098 -4.23 -13.844 1 97.62 90 THR B N 1
ATOM 1578 C CA . THR B 1 90 ? 1.557 -5.133 -14.852 1 97.62 90 THR B CA 1
ATOM 1579 C C . THR B 1 90 ? 0.319 -4.527 -15.516 1 97.62 90 THR B C 1
ATOM 1581 O O . THR B 1 90 ? -0.749 -4.465 -14.898 1 97.62 90 THR B O 1
ATOM 1584 N N . PRO B 1 91 ? 0.436 -4.102 -16.75 1 96.5 91 PRO B N 1
ATOM 1585 C CA . PRO B 1 91 ? -0.699 -3.438 -17.391 1 96.5 91 PRO B CA 1
ATOM 1586 C C . PRO B 1 91 ? -1.792 -4.414 -17.812 1 96.5 91 PRO B C 1
ATOM 1588 O O . PRO B 1 91 ? -1.611 -5.633 -17.703 1 96.5 91 PRO B O 1
ATOM 1591 N N . ASP B 1 92 ? -2.885 -3.838 -18.188 1 96.56 92 ASP B N 1
ATOM 1592 C CA . ASP B 1 92 ? -3.99 -4.633 -18.719 1 96.56 92 ASP B CA 1
ATOM 1593 C C . ASP B 1 92 ? -3.506 -5.594 -19.797 1 96.56 92 ASP B C 1
ATOM 1595 O O . ASP B 1 92 ? -2.664 -5.234 -20.625 1 96.56 92 ASP B O 1
ATOM 1599 N N . ASN B 1 93 ? -4 -6.871 -19.703 1 97.56 93 ASN B N 1
ATOM 1600 C CA . ASN B 1 93 ? -3.756 -7.945 -20.656 1 97.56 93 ASN B CA 1
ATOM 1601 C C . ASN B 1 93 ? -2.369 -8.555 -20.484 1 97.56 93 ASN B C 1
ATOM 1603 O O . ASN B 1 93 ? -2.002 -9.492 -21.188 1 97.56 93 ASN B O 1
ATOM 1607 N N . ALA B 1 94 ? -1.59 -8.109 -19.578 1 97.88 94 ALA B N 1
ATOM 1608 C CA . ALA B 1 94 ? -0.264 -8.664 -19.312 1 97.88 94 ALA B CA 1
ATOM 1609 C C . ALA B 1 94 ? -0.312 -9.688 -18.188 1 97.88 94 ALA B C 1
ATOM 1611 O O . ALA B 1 94 ? -1.31 -9.781 -17.469 1 97.88 94 ALA B O 1
ATOM 1612 N N . SER B 1 95 ? 0.764 -10.43 -18.078 1 98.38 95 SER B N 1
ATOM 1613 C CA . SER B 1 95 ? 0.88 -11.484 -17.078 1 98.38 95 SER B CA 1
ATOM 1614 C C . SER B 1 95 ? 2.08 -11.25 -16.172 1 98.38 95 SER B C 1
ATOM 1616 O O . SER B 1 95 ? 3.035 -10.57 -16.562 1 98.38 95 SER B O 1
ATOM 1618 N N . HIS B 1 96 ? 1.951 -11.852 -14.961 1 98.69 96 HIS B N 1
ATOM 1619 C CA . HIS B 1 96 ? 3.115 -11.797 -14.078 1 98.69 96 HIS B CA 1
ATOM 1620 C C . HIS B 1 96 ? 3.135 -12.977 -13.109 1 98.69 96 HIS B C 1
ATOM 1622 O O . HIS B 1 96 ? 2.15 -13.703 -13 1 98.69 96 HIS B O 1
ATOM 1628 N N . SER B 1 97 ? 4.25 -13.211 -12.484 1 98.81 97 SER B N 1
ATOM 1629 C CA . SER B 1 97 ? 4.477 -14.117 -11.375 1 98.81 97 SER B CA 1
ATOM 1630 C C . SER B 1 97 ? 5.531 -13.578 -10.414 1 98.81 97 SER B C 1
ATOM 1632 O O . SER B 1 97 ? 6.25 -12.625 -10.75 1 98.81 97 SER B O 1
ATOM 1634 N N . VAL B 1 98 ? 5.547 -14.156 -9.266 1 98.75 98 VAL B N 1
ATOM 1635 C CA . VAL B 1 98 ? 6.531 -13.758 -8.266 1 98.75 98 VAL B CA 1
ATOM 1636 C C . VAL B 1 98 ? 6.996 -14.984 -7.484 1 98.75 98 VAL B C 1
ATOM 1638 O O . VAL B 1 98 ? 6.188 -15.844 -7.121 1 98.75 98 VAL B O 1
ATOM 1641 N N . ILE B 1 99 ? 8.281 -15.078 -7.188 1 98.88 99 ILE B N 1
ATOM 1642 C CA . ILE B 1 99 ? 8.836 -16.125 -6.332 1 98.88 99 ILE B CA 1
ATOM 1643 C C . ILE B 1 99 ? 9.812 -15.516 -5.336 1 98.88 99 ILE B C 1
ATOM 1645 O O . ILE B 1 99 ? 10.594 -14.625 -5.688 1 98.88 99 ILE B O 1
ATOM 1649 N N . ASN B 1 100 ? 9.734 -15.953 -4.078 1 98.94 100 ASN B N 1
ATOM 1650 C CA . ASN B 1 100 ? 10.703 -15.57 -3.061 1 98.94 100 ASN B CA 1
ATOM 1651 C C . ASN B 1 100 ? 11.953 -16.438 -3.107 1 98.94 100 ASN B C 1
ATOM 1653 O O . ASN B 1 100 ? 11.938 -17.578 -2.625 1 98.94 100 ASN B O 1
ATOM 1657 N N . THR B 1 101 ? 12.922 -15.891 -3.605 1 98.75 101 THR B N 1
ATOM 1658 C CA . THR B 1 101 ? 14.172 -16.641 -3.709 1 98.75 101 THR B CA 1
ATOM 1659 C C . THR B 1 101 ? 15.117 -16.266 -2.566 1 98.75 101 THR B C 1
ATOM 1661 O O . THR B 1 101 ? 16.266 -16.703 -2.537 1 98.75 101 THR B O 1
ATOM 1664 N N . GLY B 1 102 ? 14.734 -15.352 -1.751 1 98.56 102 GLY B N 1
ATOM 1665 C CA . GLY B 1 102 ? 15.539 -14.938 -0.612 1 98.56 102 GLY B CA 1
ATOM 1666 C C . GLY B 1 102 ? 15.375 -15.844 0.595 1 98.56 102 GLY B C 1
ATOM 1667 O O . GLY B 1 102 ? 14.734 -16.891 0.508 1 98.56 102 GLY B O 1
ATOM 1668 N N . ASP B 1 103 ? 15.945 -15.359 1.74 1 98.44 103 ASP B N 1
ATOM 1669 C CA . ASP B 1 103 ? 15.93 -16.156 2.963 1 98.44 103 ASP B CA 1
ATOM 1670 C C . ASP B 1 103 ? 15.016 -15.531 4.016 1 98.44 103 ASP B C 1
ATOM 1672 O O . ASP B 1 103 ? 14.875 -16.062 5.117 1 98.44 103 ASP B O 1
ATOM 1676 N N . GLU B 1 104 ? 14.477 -14.461 3.715 1 98.69 104 GLU B N 1
ATOM 1677 C CA . GLU B 1 104 ? 13.453 -13.836 4.551 1 98.69 104 GLU B CA 1
ATOM 1678 C C . GLU B 1 104 ? 12.133 -13.695 3.801 1 98.69 104 GLU B C 1
ATOM 1680 O O . GLU B 1 104 ? 12.078 -13.914 2.588 1 98.69 104 GLU B O 1
ATOM 1685 N N . ASP B 1 105 ? 11.094 -13.336 4.5 1 98.88 105 ASP B N 1
ATOM 1686 C CA . ASP B 1 105 ? 9.797 -13.156 3.857 1 98.88 105 ASP B CA 1
ATOM 1687 C C . ASP B 1 105 ? 9.859 -12.047 2.807 1 98.88 105 ASP B C 1
ATOM 1689 O O . ASP B 1 105 ? 10.477 -11 3.033 1 98.88 105 ASP B O 1
ATOM 1693 N N . LEU B 1 106 ? 9.336 -12.336 1.67 1 98.94 106 LEU B N 1
ATOM 1694 C CA . LEU B 1 106 ? 9.047 -11.312 0.672 1 98.94 106 LEU B CA 1
ATOM 1695 C C . LEU B 1 106 ? 7.676 -10.688 0.916 1 98.94 106 LEU B C 1
ATOM 1697 O O . LEU B 1 106 ? 6.66 -11.383 0.911 1 98.94 106 LEU B O 1
ATOM 1701 N N . VAL B 1 107 ? 7.672 -9.367 1.224 1 98.94 107 VAL B N 1
ATOM 1702 C CA . VAL B 1 107 ? 6.426 -8.672 1.531 1 98.94 107 VAL B CA 1
ATOM 1703 C C . VAL B 1 107 ? 6.23 -7.508 0.566 1 98.94 107 VAL B C 1
ATOM 1705 O O . VAL B 1 107 ? 7.172 -6.758 0.293 1 98.94 107 VAL B O 1
ATOM 1708 N N . PHE B 1 108 ? 5.047 -7.422 0.009 1 98.94 108 PHE B N 1
ATOM 1709 C CA . PHE B 1 108 ? 4.773 -6.312 -0.898 1 98.94 108 PHE B CA 1
ATOM 1710 C C . PHE B 1 108 ? 3.305 -5.906 -0.828 1 98.94 108 PHE B C 1
ATOM 1712 O O . PHE B 1 108 ? 2.479 -6.637 -0.276 1 98.94 108 PHE B O 1
ATOM 1719 N N . ILE B 1 109 ? 3.025 -4.695 -1.272 1 98.94 109 ILE B N 1
ATOM 1720 C CA . ILE B 1 109 ? 1.674 -4.156 -1.374 1 98.94 109 ILE B CA 1
ATOM 1721 C C . ILE B 1 109 ? 1.149 -4.34 -2.797 1 98.94 109 ILE B C 1
ATOM 1723 O O . ILE B 1 109 ? 1.83 -3.992 -3.766 1 98.94 109 ILE B O 1
ATOM 1727 N N . ALA B 1 110 ? -0 -4.93 -2.896 1 98.88 110 ALA B N 1
ATOM 1728 C CA . ALA B 1 110 ? -0.654 -5.137 -4.188 1 98.88 110 ALA B CA 1
ATOM 1729 C C . ALA B 1 110 ? -1.863 -4.219 -4.344 1 98.88 110 ALA B C 1
ATOM 1731 O O . ALA B 1 110 ? -2.715 -4.148 -3.453 1 98.88 110 ALA B O 1
ATOM 1732 N N . LEU B 1 111 ? -1.896 -3.512 -5.441 1 98.75 111 LEU B N 1
ATOM 1733 C CA . LEU B 1 111 ? -3 -2.639 -5.816 1 98.75 111 LEU B CA 1
ATOM 1734 C C . LEU B 1 111 ? -3.512 -2.98 -7.211 1 98.75 111 LEU B C 1
ATOM 1736 O O . LEU B 1 111 ? -2.75 -2.959 -8.18 1 98.75 111 LEU B O 1
ATOM 1740 N N . ILE B 1 112 ? -4.773 -3.332 -7.293 1 98.31 112 ILE B N 1
ATOM 1741 C CA . ILE B 1 112 ? -5.355 -3.594 -8.602 1 98.31 112 ILE B CA 1
ATOM 1742 C C . ILE B 1 112 ? -6.367 -2.502 -8.945 1 98.31 112 ILE B C 1
ATOM 1744 O O . ILE B 1 112 ? -7.316 -2.27 -8.195 1 98.31 112 ILE B O 1
ATOM 1748 N N . LEU B 1 113 ? -6.109 -1.876 -10 1 97.25 113 LEU B N 1
ATOM 1749 C CA . LEU B 1 113 ? -6.98 -0.829 -10.516 1 97.25 113 LEU B CA 1
ATOM 1750 C C . LEU B 1 113 ? -7.68 -1.285 -11.797 1 97.25 113 LEU B C 1
ATOM 1752 O O . LEU B 1 113 ? -7.074 -1.953 -12.633 1 97.25 113 LEU B O 1
ATOM 1756 N N . LYS B 1 114 ? -8.977 -0.831 -11.898 1 94.31 114 LYS B N 1
ATOM 1757 C CA . LYS B 1 114 ? -9.781 -1.153 -13.07 1 94.31 114 LYS B CA 1
ATOM 1758 C C . LYS B 1 114 ? -9.883 0.042 -14.016 1 94.31 114 LYS B C 1
ATOM 1760 O O . LYS B 1 114 ? -9.883 1.191 -13.57 1 94.31 114 LYS B O 1
#

Secondary structure (DSSP, 8-state):
-EE---GGGEEEEETGGG-SSEEEEEESS-HHHH-SSEEEEEEEEE-TT-EEEEEE-SS-EEEEEEEE-EEEEEETTEEEEEETT-EEEE-TT-EEEEE--SSS-EEEEEEEE-/-EE---GGGEEEEETGGG-SSEEEEEESS-HHHH-SSEEEEEEEEE-TT-EEEEEE-SS-EEEEEEEE-EEEEEETTEEEEEETT-EEEE-TT-EEEEE--SSS-EEEEEEEE-

Sequence (228 aa):
MIIKKNPEQLEIKHNMRGGAGDIELTHIAESGVLGEHCRLFSQIRVKPGDSIGEHQHLGEQEIFYFIQGNGIVIDNGKKAEIRTGDVMITPDNASHSVINTGDEDLVFIALILKMIIKKNPEQLEIKHNMRGGAGDIELTHIAESGVLGEHCRLFSQIRVKPGDSIGEHQHLGEQEIFYFIQGNGIVIDNGKKAEIRTGDVMITPDNASHSVINTGDEDLVFIALILK